Protein AF-A0ABD2X011-F1 (afdb_monomer)

pLDDT: mean 74.8, std 17.49, range [37.38, 97.56]

Radius of gyration: 29.15 Å; Cα contacts (8 Å, |Δi|>4): 123; chains: 1; bounding box: 71×41×83 Å

Nearest PDB structures (foldseek):
  5j0i-assembly1_A  TM=7.450E-01  e=8.604E+00  synthetic construct

Foldseek 3Di:
DPDFDLVQLQVLVVVCLVVCVDPVLVPDDQVVVLVVLLVSSVVSRVVRDPPPPPDPPPPDDPVVVVVVVVPPQDQPLDDVQLVVLVVVLVVLVVVCVVPPDPVSVVVSVVSVVVSVVSVVVSLVVVVVVVVVPDDPPDDPVVVVVSVVSSPRNPDDPPPPPDPVVVVVVVVVVVCVVPPPDDDDDDPPPPPVVPPDPDDDDPDDVVVDQDDLVNVVCVLPDPPQDDQQDPSRDGSVSVVSHDPSVSVSCRPPDNPPD

Sequence (257 aa):
MKRANWETFAEELETNKSFFDSLEYLNSPVIVKYDLFMGIIDSCIKKSLPAFSQRPKNKYPSEAKNIINNVKNRCIWWNEECDRAIRLRKSKLASLKYRCDLQKIIEYNKVCAITRRTLKSVKKNSFMNFCSSINRNTKISSVWSRIKMFNNGITRPQSTNSNTNLQIRAKETLDSLCAPKDTSLFPPSTSDIFLDQSIHTDNHFLSEPFFYEEITRSIYSPNPKTSPRVDRISYEILSYLPEFYIRVLLTRGLLTL

Organism: NCBI:txid54128

Secondary structure (DSSP, 8-state):
-PPP-HHHHHHHHHHTHHHHTSHHHHHS-HHHHHHHHHHHHHHHHHHHS------------HHHHHHHHHS-S--TT--HHHHHHHHHHHHHHHHHHHS--HHHHHHHHHHHHHHHHHHHHHHHHHHHHHHHT--TTS-HHHHHHHHHHHHH-S------S--HHHHHHHHHHHHHHHS---SS-PPP-GGGG-S------S--GGGSPPPHHHHHHHHTSS---PPP-TT---HHHHHTS-HHHHHHHHTTTSS--

Mean predicted aligned error: 18.85 Å

Solvent-accessible surface area (backbone atoms only — not comparable to full-atom values): 15801 Å² total; per-residue (Å²): 128,88,70,64,41,64,66,61,29,46,56,53,44,63,72,51,48,68,57,68,74,29,72,70,49,68,72,44,57,50,71,57,46,43,53,54,52,49,51,50,53,53,52,34,50,62,66,24,36,72,82,77,76,74,72,78,79,81,86,68,66,69,70,60,53,55,58,57,63,69,52,62,77,49,29,78,48,63,51,71,65,52,50,51,38,50,52,51,42,50,50,41,48,51,54,31,72,76,51,81,45,72,70,46,51,53,50,37,53,52,41,48,53,51,33,54,50,49,48,53,50,44,42,50,52,44,49,51,54,51,59,74,68,64,52,95,86,58,55,69,70,56,53,54,53,51,55,49,24,64,74,66,21,59,69,67,80,76,70,84,73,69,64,57,71,56,54,51,51,51,48,55,51,47,52,65,69,68,48,85,77,73,96,81,74,76,74,80,65,82,76,78,74,79,82,77,85,78,82,76,78,95,71,56,79,87,76,52,84,82,50,71,71,55,54,52,51,60,64,70,39,97,74,68,79,66,77,50,56,98,84,61,63,38,53,67,59,63,67,65,51,57,69,69,59,58,49,57,50,61,61,78,56,67,76,81,121

Structure (mmCIF, N/CA/C/O backbone):
data_AF-A0ABD2X011-F1
#
_entry.id   AF-A0ABD2X011-F1
#
loop_
_atom_site.group_PDB
_atom_site.id
_atom_site.type_symbol
_atom_site.label_atom_id
_atom_site.label_alt_id
_atom_site.label_comp_id
_atom_site.label_asym_id
_atom_site.label_entity_id
_atom_site.label_seq_id
_atom_site.pdbx_PDB_ins_code
_atom_site.Cartn_x
_atom_site.Cartn_y
_atom_site.Cartn_z
_atom_site.occupancy
_atom_site.B_iso_or_equiv
_atom_site.auth_seq_id
_atom_site.auth_comp_id
_atom_site.auth_asym_id
_atom_site.auth_atom_id
_atom_site.pdbx_PDB_model_num
ATOM 1 N N . MET A 1 1 ? 16.866 8.041 5.523 1.00 39.75 1 MET A N 1
ATOM 2 C CA . MET A 1 1 ? 17.839 7.411 4.608 1.00 39.75 1 MET A CA 1
ATOM 3 C C . MET A 1 1 ? 19.105 8.230 4.715 1.00 39.75 1 MET A C 1
ATOM 5 O O . MET A 1 1 ? 18.990 9.448 4.673 1.00 39.75 1 MET A O 1
ATOM 9 N N . LYS A 1 2 ? 20.267 7.616 4.962 1.00 52.03 2 LYS A N 1
ATOM 10 C CA . LYS A 1 2 ? 21.516 8.364 4.793 1.00 52.03 2 LYS A CA 1
ATOM 11 C C . LYS A 1 2 ? 21.661 8.606 3.288 1.00 52.03 2 LYS A C 1
ATOM 13 O O . LYS A 1 2 ? 21.472 7.661 2.526 1.00 52.03 2 LYS A O 1
ATOM 18 N N . ARG A 1 3 ? 21.834 9.863 2.885 1.00 63.41 3 ARG A N 1
ATOM 19 C CA . ARG A 1 3 ? 21.996 10.243 1.476 1.00 63.41 3 ARG A CA 1
ATOM 20 C C . ARG A 1 3 ? 23.347 9.722 0.975 1.00 63.41 3 ARG A C 1
ATOM 22 O O . ARG A 1 3 ? 24.262 9.584 1.788 1.00 63.41 3 ARG A O 1
ATOM 29 N N . ALA A 1 4 ? 23.430 9.381 -0.309 1.00 76.12 4 ALA A N 1
ATOM 30 C CA . ALA A 1 4 ? 24.705 9.063 -0.946 1.00 76.12 4 ALA A CA 1
ATOM 31 C C . ALA A 1 4 ? 25.629 10.287 -0.869 1.00 76.12 4 ALA A C 1
ATOM 33 O O . ALA A 1 4 ? 25.143 11.423 -0.884 1.00 76.12 4 ALA A O 1
ATOM 34 N N . ASN A 1 5 ? 26.935 10.060 -0.735 1.00 84.25 5 ASN A N 1
ATOM 35 C CA . ASN A 1 5 ? 27.908 11.139 -0.829 1.00 84.25 5 ASN A CA 1
ATOM 36 C C . ASN A 1 5 ? 28.199 11.418 -2.314 1.00 84.25 5 ASN A C 1
ATOM 38 O O . ASN A 1 5 ? 28.872 10.641 -2.987 1.00 84.25 5 ASN A O 1
ATOM 42 N N . TRP A 1 6 ? 27.639 12.511 -2.833 1.00 81.62 6 TRP A N 1
ATOM 43 C CA . TRP A 1 6 ? 27.726 12.851 -4.255 1.00 81.62 6 TRP A CA 1
ATOM 44 C C . TRP A 1 6 ? 29.114 13.345 -4.687 1.00 81.62 6 TRP A C 1
ATOM 46 O O . TRP A 1 6 ? 29.445 13.229 -5.861 1.00 81.62 6 TRP A O 1
ATOM 56 N N . GLU A 1 7 ? 29.944 13.823 -3.755 1.00 82.62 7 GLU A N 1
ATOM 57 C CA . GLU A 1 7 ? 31.326 14.238 -4.045 1.00 82.62 7 GLU A CA 1
ATOM 58 C C . GLU A 1 7 ? 32.195 13.015 -4.361 1.00 82.62 7 GLU A C 1
ATOM 60 O O . GLU A 1 7 ? 32.793 12.931 -5.429 1.00 82.62 7 GLU A O 1
ATOM 65 N N . THR A 1 8 ? 32.145 11.991 -3.503 1.00 82.81 8 THR A N 1
ATOM 66 C CA . THR A 1 8 ? 32.848 10.712 -3.744 1.00 82.81 8 THR A CA 1
ATOM 67 C C . THR A 1 8 ? 32.291 9.968 -4.953 1.00 82.81 8 THR A C 1
ATOM 69 O O . THR A 1 8 ? 33.022 9.259 -5.634 1.00 82.81 8 THR A O 1
ATOM 72 N N . PHE A 1 9 ? 30.998 10.125 -5.249 1.00 85.88 9 PHE A N 1
ATOM 73 C CA . PHE A 1 9 ? 30.409 9.596 -6.477 1.00 85.88 9 PHE A CA 1
ATOM 74 C C . PHE A 1 9 ? 31.015 10.241 -7.734 1.00 85.88 9 PHE A C 1
ATOM 76 O O . PHE A 1 9 ? 31.357 9.519 -8.668 1.00 85.88 9 PHE A O 1
ATOM 83 N N . ALA A 1 10 ? 31.177 11.568 -7.757 1.00 83.44 10 ALA A N 1
ATOM 84 C CA . ALA A 1 10 ? 31.758 12.280 -8.893 1.00 83.44 10 ALA A CA 1
ATOM 85 C C . ALA A 1 10 ? 33.252 11.954 -9.089 1.00 83.44 10 ALA A C 1
ATOM 87 O O . ALA A 1 10 ? 33.678 11.721 -10.218 1.00 83.44 10 ALA A O 1
ATOM 88 N N . GLU A 1 11 ? 34.027 11.860 -8.006 1.00 85.56 11 GLU A N 1
ATOM 89 C CA . GLU A 1 11 ? 35.447 11.465 -8.047 1.00 85.56 11 GLU A CA 1
ATOM 90 C C . GLU A 1 11 ? 35.643 10.043 -8.601 1.00 85.56 11 GLU A C 1
ATOM 92 O O . GLU A 1 11 ? 36.488 9.795 -9.468 1.00 85.56 11 GLU A O 1
ATOM 97 N N . GLU A 1 12 ? 34.820 9.099 -8.138 1.00 83.50 12 GLU A N 1
ATOM 98 C CA . GLU A 1 12 ? 34.871 7.711 -8.599 1.00 83.50 12 GLU A CA 1
ATOM 99 C C . GLU A 1 12 ? 34.447 7.595 -10.070 1.00 83.50 12 GLU A C 1
ATOM 101 O O . GLU A 1 12 ? 34.962 6.751 -10.805 1.00 83.50 12 GLU A O 1
ATOM 106 N N . LEU A 1 13 ? 33.524 8.449 -10.524 1.00 84.25 13 LEU A N 1
ATOM 107 C CA . LEU A 1 13 ? 33.182 8.532 -11.937 1.00 84.25 13 LEU A CA 1
ATOM 108 C C . LEU A 1 13 ? 34.361 9.046 -12.755 1.00 84.25 13 LEU A C 1
ATOM 110 O O . LEU A 1 13 ? 34.758 8.360 -13.686 1.00 84.25 13 LEU A O 1
ATOM 114 N N . GLU A 1 14 ? 34.973 10.182 -12.414 1.00 84.00 14 GLU A N 1
ATOM 115 C CA . GLU A 1 14 ? 36.130 10.716 -13.159 1.00 84.00 14 GLU A CA 1
ATOM 116 C C . GLU A 1 14 ? 37.277 9.698 -13.293 1.00 84.00 14 GLU A C 1
ATOM 118 O O . GLU A 1 14 ? 37.919 9.626 -14.339 1.00 84.00 14 GLU A O 1
ATOM 123 N N . THR A 1 15 ? 37.468 8.826 -12.300 1.00 84.75 15 THR A N 1
ATOM 124 C CA . THR A 1 15 ? 38.451 7.728 -12.370 1.00 84.75 15 THR A CA 1
ATOM 125 C C . THR A 1 15 ? 38.150 6.722 -13.493 1.00 84.75 15 THR A C 1
ATOM 127 O O . THR A 1 15 ? 39.065 6.167 -14.098 1.00 84.75 15 THR A O 1
ATOM 130 N N . ASN A 1 16 ? 36.872 6.506 -13.810 1.00 82.00 16 ASN A N 1
ATOM 131 C CA . ASN A 1 16 ? 36.410 5.590 -14.858 1.00 82.00 16 ASN A CA 1
ATOM 132 C C . ASN A 1 16 ? 36.248 6.262 -16.232 1.00 82.00 16 ASN A C 1
ATOM 134 O O . ASN A 1 16 ? 35.805 5.617 -17.180 1.00 82.00 16 ASN A O 1
ATOM 138 N N . LYS A 1 17 ? 36.614 7.539 -16.377 1.00 82.81 17 LYS A N 1
ATOM 139 C CA . LYS A 1 17 ? 36.430 8.306 -17.619 1.00 82.81 17 LYS A CA 1
ATOM 140 C C . LYS A 1 17 ? 37.132 7.683 -18.825 1.00 82.81 17 LYS A C 1
ATOM 142 O O . LYS A 1 17 ? 36.536 7.575 -19.892 1.00 82.81 17 LYS A O 1
ATOM 147 N N . SER A 1 18 ? 38.357 7.194 -18.632 1.00 80.69 18 SER A N 1
ATOM 148 C CA . SER A 1 18 ? 39.173 6.56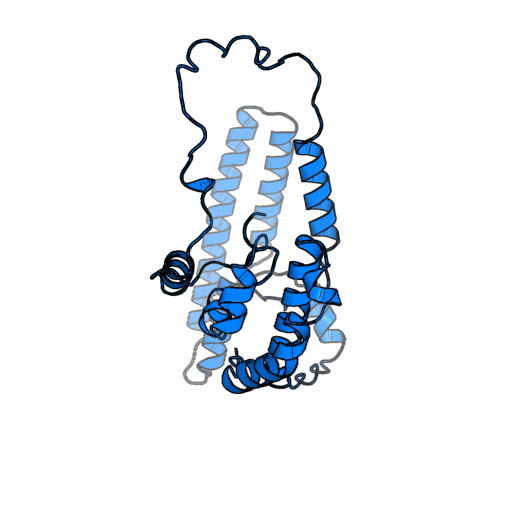5 -19.680 1.00 80.69 18 SER A CA 1
ATOM 149 C C . SER A 1 18 ? 38.550 5.296 -20.272 1.00 80.69 18 SER A C 1
ATOM 151 O O . SER A 1 18 ? 38.859 4.932 -21.405 1.00 80.69 18 SER A O 1
ATOM 153 N N . PHE A 1 19 ? 37.646 4.631 -19.544 1.00 81.62 19 PHE A N 1
ATOM 154 C CA . PHE A 1 19 ? 36.920 3.464 -20.041 1.00 81.62 19 PHE A CA 1
ATOM 155 C C . PHE A 1 19 ? 35.953 3.829 -21.176 1.00 81.62 19 PHE A C 1
ATOM 157 O O . PHE A 1 19 ? 35.806 3.063 -22.129 1.00 81.62 19 PHE A O 1
ATOM 164 N N . PHE A 1 20 ? 35.332 5.009 -21.113 1.00 77.56 20 PHE A N 1
ATOM 165 C CA . PHE A 1 20 ? 34.380 5.473 -22.128 1.00 77.56 20 PHE A CA 1
ATOM 166 C C . PHE A 1 20 ? 35.062 5.900 -23.436 1.00 77.56 20 PHE A C 1
ATOM 168 O O . PHE A 1 20 ? 34.432 5.854 -24.490 1.00 77.56 20 PHE A O 1
ATOM 175 N N . ASP A 1 21 ? 36.358 6.214 -23.382 1.00 77.19 21 ASP A N 1
ATOM 176 C CA . ASP A 1 21 ? 37.195 6.491 -24.556 1.00 77.19 21 ASP A CA 1
ATOM 177 C C . ASP A 1 21 ? 37.842 5.218 -25.141 1.00 77.19 21 ASP A C 1
ATOM 179 O O . ASP A 1 21 ? 38.566 5.273 -26.138 1.00 77.19 21 ASP A O 1
ATOM 183 N N . SER A 1 22 ? 37.603 4.049 -24.536 1.00 80.81 22 SER A N 1
ATOM 184 C CA . SER A 1 22 ? 38.194 2.792 -24.995 1.00 80.81 22 SER A CA 1
ATOM 185 C C . SER A 1 22 ? 37.596 2.321 -26.326 1.00 80.81 22 SER A C 1
ATOM 187 O O . SER A 1 22 ? 36.394 2.428 -26.586 1.00 80.81 22 SER A O 1
ATOM 189 N N . LEU A 1 23 ? 38.440 1.720 -27.170 1.00 69.38 23 LEU A N 1
ATOM 190 C CA . LEU A 1 23 ? 38.029 1.153 -28.460 1.00 69.38 23 LEU A CA 1
ATOM 191 C C . LEU A 1 23 ? 37.007 0.008 -28.295 1.00 69.38 23 LEU A C 1
ATOM 193 O O . LEU A 1 23 ? 36.170 -0.217 -29.169 1.00 69.38 23 LEU A O 1
ATOM 197 N N . GLU A 1 24 ? 37.052 -0.686 -27.155 1.00 76.69 24 GLU A N 1
ATOM 198 C CA . GLU A 1 24 ? 36.104 -1.731 -26.759 1.00 76.69 24 GLU A CA 1
ATOM 199 C C . GLU A 1 24 ? 34.704 -1.155 -26.495 1.00 76.69 24 GLU A C 1
ATOM 201 O O . GLU A 1 24 ? 33.705 -1.679 -26.998 1.00 76.69 24 GLU A O 1
ATOM 206 N N . TYR A 1 25 ? 34.623 -0.021 -25.792 1.00 77.19 25 TYR A N 1
ATOM 207 C CA . TYR A 1 25 ? 33.363 0.684 -25.571 1.00 77.19 25 TYR A CA 1
ATOM 208 C C . TYR A 1 25 ? 32.817 1.278 -26.874 1.00 77.19 25 TYR A C 1
ATOM 210 O O . TYR A 1 25 ? 31.647 1.084 -27.197 1.00 77.19 25 TYR A O 1
ATOM 218 N N . LEU A 1 26 ? 33.661 1.939 -27.672 1.00 75.62 26 LEU A N 1
ATOM 219 C CA . LEU A 1 26 ? 33.249 2.618 -28.907 1.00 75.62 26 LEU A CA 1
ATOM 220 C C . LEU A 1 26 ? 32.685 1.661 -29.968 1.00 75.62 26 LEU A C 1
ATOM 222 O O . LEU A 1 26 ? 31.693 2.001 -30.621 1.00 75.62 26 LEU A O 1
ATOM 226 N N . ASN A 1 27 ? 33.248 0.458 -30.093 1.00 78.12 27 ASN A N 1
ATOM 227 C CA . ASN A 1 27 ? 32.807 -0.543 -31.070 1.00 78.12 27 ASN A CA 1
ATOM 228 C C . ASN A 1 27 ? 31.652 -1.432 -30.581 1.00 78.12 27 ASN A C 1
ATOM 230 O O . ASN A 1 27 ? 31.106 -2.214 -31.360 1.00 78.12 27 ASN A O 1
ATOM 234 N N . SER A 1 28 ? 31.249 -1.312 -29.314 1.00 79.69 28 SER A N 1
ATOM 235 C CA . SER A 1 28 ? 30.151 -2.103 -28.754 1.00 79.69 28 SER A CA 1
ATOM 236 C C . SER A 1 28 ? 28.775 -1.667 -29.290 1.00 79.69 28 SER A C 1
ATOM 238 O O . SER A 1 28 ? 28.561 -0.486 -29.600 1.00 79.69 28 SER A O 1
ATOM 240 N N . PRO A 1 29 ? 27.801 -2.593 -29.384 1.00 83.31 29 PRO A N 1
ATOM 241 C CA . PRO A 1 29 ? 26.435 -2.254 -29.762 1.00 83.31 29 PRO A CA 1
ATOM 242 C C . PRO A 1 29 ? 25.775 -1.373 -28.691 1.00 83.31 29 PRO A C 1
ATOM 244 O O . PRO A 1 29 ? 26.110 -1.435 -27.509 1.00 83.31 29 PRO A O 1
ATOM 247 N N . VAL A 1 30 ? 24.805 -0.560 -29.110 1.00 77.62 30 VAL A N 1
ATOM 248 C CA . VAL A 1 30 ? 24.152 0.479 -28.290 1.00 77.62 30 VAL A CA 1
ATOM 249 C C . VAL A 1 30 ? 23.596 -0.048 -26.962 1.00 77.62 30 VAL A C 1
ATOM 251 O O . VAL A 1 30 ? 23.817 0.563 -25.921 1.00 77.62 30 VAL A O 1
ATOM 254 N N . ILE A 1 31 ? 22.924 -1.202 -26.977 1.00 79.06 31 ILE A N 1
ATOM 255 C CA . ILE A 1 31 ? 22.365 -1.812 -25.761 1.00 79.06 31 ILE A CA 1
ATOM 256 C C . ILE A 1 31 ? 23.461 -2.186 -24.751 1.00 79.06 31 ILE A C 1
ATOM 258 O O . ILE A 1 31 ? 23.345 -1.896 -23.566 1.00 79.06 31 ILE A O 1
ATOM 262 N N . VAL A 1 32 ? 24.583 -2.730 -25.231 1.00 81.56 32 VAL A N 1
ATOM 263 C CA . VAL A 1 32 ? 25.718 -3.119 -24.383 1.00 81.56 32 VAL A CA 1
ATOM 264 C C . VAL A 1 32 ? 26.429 -1.881 -23.833 1.00 81.56 32 VAL A C 1
ATOM 266 O O . VAL A 1 32 ? 26.841 -1.877 -22.676 1.00 81.56 32 VAL A O 1
ATOM 269 N N . LYS A 1 33 ? 26.512 -0.794 -24.612 1.00 83.31 33 LYS A N 1
ATOM 270 C CA . LYS A 1 33 ? 27.022 0.501 -24.129 1.00 83.31 33 LYS A CA 1
ATOM 271 C C . LYS A 1 33 ? 26.197 1.038 -22.960 1.00 83.31 33 LYS A C 1
ATOM 273 O O . LYS A 1 33 ? 26.784 1.576 -22.019 1.00 83.31 33 LYS A O 1
ATOM 278 N N . TYR A 1 34 ? 24.870 0.875 -23.007 1.00 83.44 34 TYR A N 1
ATOM 279 C CA . TYR A 1 34 ? 23.980 1.273 -21.914 1.00 83.44 34 TYR A CA 1
ATOM 280 C C . TYR A 1 34 ? 24.224 0.437 -20.666 1.00 83.44 34 TYR A C 1
ATOM 282 O O . TYR A 1 34 ? 24.411 0.984 -19.584 1.00 83.44 34 TYR A O 1
ATOM 290 N N . ASP A 1 35 ? 24.262 -0.886 -20.821 1.00 83.75 35 ASP A N 1
ATOM 291 C CA . ASP A 1 35 ? 24.410 -1.813 -19.703 1.00 83.75 35 ASP A CA 1
ATOM 292 C C . ASP A 1 35 ? 25.757 -1.630 -18.994 1.00 83.75 35 ASP A C 1
ATOM 294 O O . ASP A 1 35 ? 25.821 -1.628 -17.763 1.00 83.75 35 ASP A O 1
ATOM 298 N N . LEU A 1 36 ? 26.832 -1.408 -19.758 1.00 83.81 36 LEU A N 1
ATOM 299 C CA . LEU A 1 36 ? 28.158 -1.102 -19.218 1.00 83.81 36 LEU A CA 1
ATOM 300 C C . LEU A 1 36 ? 28.173 0.238 -18.478 1.00 83.81 36 LEU A C 1
ATOM 302 O O . LEU A 1 36 ? 28.671 0.311 -17.352 1.00 83.81 36 LEU A O 1
ATOM 306 N N . PHE A 1 37 ? 27.581 1.279 -19.073 1.00 85.19 37 PHE A N 1
ATOM 307 C CA . PHE A 1 37 ? 27.414 2.577 -18.420 1.00 85.19 37 PHE A CA 1
ATOM 308 C C . PHE A 1 37 ? 26.659 2.419 -17.093 1.00 85.19 37 PHE A C 1
ATOM 310 O O . PHE A 1 37 ? 27.134 2.851 -16.043 1.00 85.19 37 PHE A O 1
ATOM 317 N N . MET A 1 38 ? 25.535 1.706 -17.109 1.00 84.38 38 MET A N 1
ATOM 318 C CA . MET A 1 38 ? 24.705 1.460 -15.934 1.00 84.38 38 MET A CA 1
ATOM 319 C C . MET A 1 38 ? 25.398 0.621 -14.863 1.00 84.38 38 MET A C 1
ATOM 321 O O . MET A 1 38 ? 25.234 0.896 -13.672 1.00 84.38 38 MET A O 1
ATOM 325 N N . GLY A 1 39 ? 26.213 -0.357 -15.258 1.00 84.31 39 GLY A N 1
ATOM 326 C CA . GLY A 1 39 ? 27.040 -1.136 -14.341 1.00 84.31 39 GLY A CA 1
ATOM 327 C C . GLY A 1 39 ? 28.062 -0.275 -13.593 1.00 84.31 39 GLY A C 1
ATOM 328 O O . GLY A 1 39 ? 28.247 -0.449 -12.385 1.00 84.31 39 GLY A O 1
ATOM 329 N N . ILE A 1 40 ? 28.677 0.692 -14.281 1.00 85.81 40 ILE A N 1
ATOM 330 C CA . ILE A 1 40 ? 29.616 1.646 -13.674 1.00 85.81 40 ILE A CA 1
ATOM 331 C C . ILE A 1 40 ? 28.877 2.576 -12.708 1.00 85.81 40 ILE A C 1
ATOM 333 O O . ILE A 1 40 ? 29.287 2.688 -11.552 1.00 85.81 40 ILE A O 1
ATOM 337 N N . ILE A 1 41 ? 27.745 3.161 -13.124 1.00 86.19 41 ILE A N 1
ATOM 338 C CA . ILE A 1 41 ? 26.920 4.016 -12.256 1.00 86.19 41 ILE A CA 1
ATOM 339 C C . ILE A 1 41 ? 26.498 3.267 -10.980 1.00 86.19 41 ILE A C 1
ATOM 341 O O . ILE A 1 41 ? 26.664 3.788 -9.876 1.00 86.19 41 ILE A O 1
ATOM 345 N N . ASP A 1 42 ? 26.002 2.031 -11.095 1.00 85.81 42 ASP A N 1
ATOM 346 C CA . ASP A 1 42 ? 25.572 1.223 -9.944 1.00 85.81 42 ASP A CA 1
ATOM 347 C C . ASP A 1 42 ? 26.743 0.874 -9.005 1.00 85.81 42 ASP A C 1
ATOM 349 O O . ASP A 1 42 ? 26.600 0.916 -7.779 1.00 85.81 42 ASP A O 1
ATOM 353 N N . SER A 1 43 ? 27.927 0.589 -9.556 1.00 85.19 43 SER A N 1
ATOM 354 C CA . SER A 1 43 ? 29.152 0.362 -8.777 1.00 85.19 43 SER A CA 1
ATOM 355 C C . SER A 1 43 ? 29.575 1.611 -7.993 1.00 85.19 43 SER A C 1
ATOM 357 O O . SER A 1 43 ? 29.809 1.535 -6.782 1.00 85.19 43 SER A O 1
ATOM 359 N N . CYS A 1 44 ? 29.593 2.778 -8.645 1.00 85.25 44 CYS A N 1
ATOM 360 C CA . CYS A 1 44 ? 29.922 4.060 -8.018 1.00 85.25 44 CYS A CA 1
ATOM 361 C C . CYS A 1 44 ? 28.908 4.434 -6.925 1.00 85.25 44 CYS A C 1
ATOM 363 O O . CYS A 1 44 ? 29.300 4.855 -5.836 1.00 85.25 44 CYS A O 1
A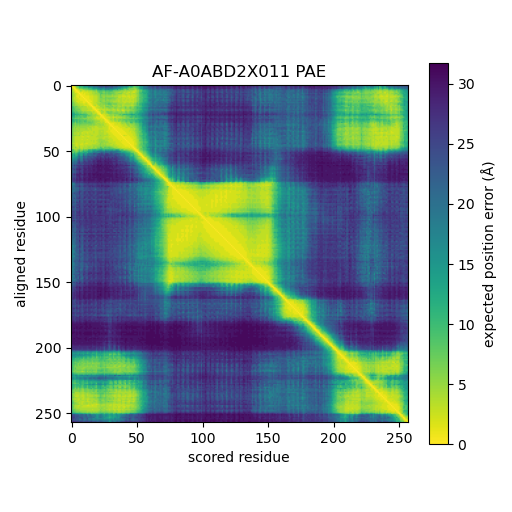TOM 365 N N . ILE A 1 45 ? 27.608 4.209 -7.155 1.00 84.31 45 ILE A N 1
ATOM 366 C CA . ILE A 1 45 ? 26.558 4.448 -6.149 1.00 84.31 45 ILE A CA 1
ATOM 367 C C . ILE A 1 45 ? 26.735 3.534 -4.933 1.00 84.31 45 ILE A C 1
ATOM 369 O O . ILE A 1 45 ? 26.605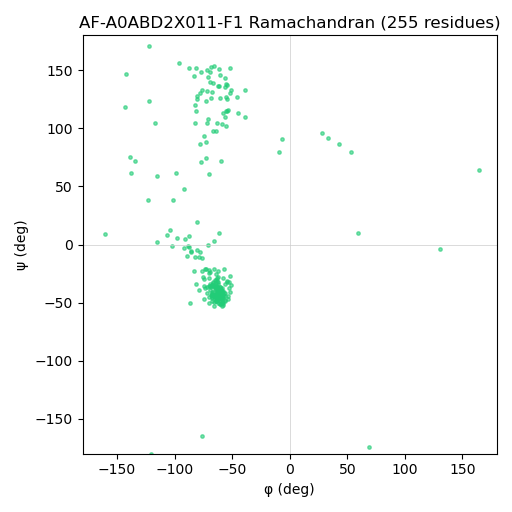 3.973 -3.790 1.00 84.31 45 ILE A O 1
ATOM 373 N N . LYS A 1 46 ? 27.042 2.250 -5.144 1.00 83.56 46 LYS A N 1
ATOM 374 C CA . LYS A 1 46 ? 27.284 1.307 -4.040 1.00 83.56 46 LYS A CA 1
ATOM 375 C C . LYS A 1 46 ? 28.459 1.733 -3.163 1.00 83.56 46 LYS A C 1
ATOM 377 O O . LYS A 1 46 ? 28.383 1.547 -1.950 1.00 83.56 46 LYS A O 1
ATOM 382 N N . LYS A 1 47 ? 29.506 2.310 -3.759 1.00 83.00 47 LYS A N 1
ATOM 383 C CA . LYS A 1 47 ? 30.677 2.843 -3.046 1.00 83.00 47 LYS A CA 1
ATOM 384 C C . LYS A 1 47 ? 30.380 4.158 -2.317 1.00 83.00 47 LYS A C 1
ATOM 386 O O . LYS A 1 47 ? 30.863 4.346 -1.205 1.00 83.00 47 LYS A O 1
ATOM 391 N N . SER A 1 48 ? 29.558 5.035 -2.898 1.00 82.75 48 SER A N 1
ATOM 392 C CA . SER A 1 48 ? 29.196 6.332 -2.303 1.00 82.75 48 SER A CA 1
ATOM 393 C C . SER A 1 48 ? 28.124 6.245 -1.208 1.00 82.75 48 SER A C 1
ATOM 395 O O . SER A 1 48 ? 27.871 7.212 -0.478 1.00 82.75 48 SER A O 1
ATOM 397 N N . LEU A 1 49 ? 27.482 5.083 -1.056 1.00 81.06 49 LEU A N 1
ATOM 398 C CA . LEU A 1 49 ? 26.569 4.806 0.044 1.00 81.06 49 LEU A CA 1
ATOM 399 C C . LEU A 1 49 ? 27.352 4.532 1.340 1.00 81.06 49 LEU A C 1
ATOM 401 O O . LEU A 1 49 ? 28.269 3.712 1.361 1.00 81.06 49 LEU A O 1
ATOM 405 N N . PRO A 1 50 ? 26.963 5.145 2.472 1.00 72.81 50 PRO A N 1
ATOM 406 C CA . PRO A 1 50 ? 27.618 4.868 3.742 1.00 72.81 50 PRO A CA 1
ATOM 407 C C . PRO A 1 50 ? 27.428 3.397 4.103 1.00 72.81 50 PRO A C 1
ATOM 409 O O . PRO A 1 50 ? 26.306 2.889 4.015 1.00 72.81 50 PRO A O 1
ATOM 412 N N . ALA A 1 51 ? 28.500 2.745 4.572 1.00 62.97 51 ALA A N 1
ATOM 413 C CA . ALA A 1 51 ? 28.470 1.357 5.017 1.00 62.97 51 ALA A CA 1
ATOM 414 C C . ALA A 1 51 ? 27.231 1.123 5.891 1.00 62.97 51 ALA A C 1
ATOM 416 O O . ALA A 1 51 ? 27.070 1.710 6.971 1.00 62.97 51 ALA A O 1
ATOM 417 N N . PHE A 1 52 ? 26.305 0.302 5.392 1.00 54.47 52 PHE A N 1
ATOM 418 C CA . PHE A 1 52 ? 25.150 -0.109 6.167 1.00 54.47 52 PHE A CA 1
ATOM 419 C C . PHE A 1 52 ? 25.685 -0.925 7.341 1.00 54.47 52 PHE A C 1
ATOM 421 O O . PHE A 1 52 ? 25.963 -2.112 7.202 1.00 54.47 52 PHE A O 1
ATOM 428 N N . SER A 1 53 ? 25.836 -0.287 8.506 1.00 43.97 53 SER A N 1
ATOM 429 C CA . SER A 1 53 ? 25.988 -1.000 9.770 1.00 43.97 53 SER A CA 1
ATOM 430 C C . SER A 1 53 ? 24.773 -1.910 9.879 1.00 43.97 53 SER A C 1
ATOM 432 O O . SER A 1 53 ? 23.645 -1.452 10.105 1.00 43.97 53 SER A O 1
ATOM 434 N N . GLN A 1 54 ? 24.986 -3.194 9.595 1.00 49.88 54 GLN A N 1
ATOM 435 C CA . GLN A 1 54 ? 23.980 -4.216 9.777 1.00 49.88 54 GLN A CA 1
ATOM 436 C C . GLN A 1 54 ? 23.630 -4.172 11.256 1.00 49.88 54 GLN A C 1
ATOM 438 O O . GLN A 1 54 ? 24.411 -4.603 12.103 1.00 49.88 54 GLN A O 1
ATOM 443 N N . ARG A 1 55 ? 22.476 -3.581 11.584 1.00 46.28 55 ARG A N 1
ATOM 444 C CA . ARG A 1 55 ? 21.966 -3.619 12.951 1.00 46.28 55 ARG A CA 1
ATOM 445 C C . ARG A 1 55 ? 21.974 -5.087 13.383 1.00 46.28 55 ARG A C 1
ATOM 447 O O . ARG A 1 55 ? 21.465 -5.915 12.617 1.00 46.28 55 ARG A O 1
ATOM 454 N N . PRO A 1 56 ? 22.535 -5.428 14.555 1.00 42.19 56 PRO A N 1
ATOM 455 C CA . PRO A 1 56 ? 22.542 -6.803 15.016 1.00 42.19 56 PRO A CA 1
ATOM 456 C C . PRO A 1 56 ? 21.100 -7.306 15.006 1.00 42.19 56 PRO A C 1
ATOM 458 O O . PRO A 1 56 ? 20.193 -6.668 15.545 1.00 42.19 56 PRO A O 1
ATOM 461 N N . LYS A 1 57 ? 20.868 -8.420 14.308 1.00 43.34 57 LYS A N 1
ATOM 462 C CA . LYS A 1 57 ? 19.571 -9.095 14.299 1.00 43.34 57 LYS A CA 1
ATOM 463 C C . LYS A 1 57 ? 19.239 -9.406 15.758 1.00 43.34 57 LYS A C 1
ATOM 465 O O . LYS A 1 57 ? 19.912 -10.242 16.355 1.00 43.34 57 LYS A O 1
ATOM 470 N N . ASN A 1 58 ? 18.248 -8.726 16.342 1.00 42.56 58 ASN A N 1
ATOM 471 C CA . ASN A 1 58 ? 17.855 -8.990 17.723 1.00 42.56 58 ASN A CA 1
ATOM 472 C C . ASN A 1 58 ? 17.538 -10.487 17.887 1.00 42.56 58 ASN A C 1
ATOM 474 O O . ASN A 1 58 ? 16.594 -11.011 17.287 1.00 42.56 58 ASN A O 1
ATOM 478 N N . LYS A 1 59 ? 18.356 -11.165 18.700 1.00 43.31 59 LYS A N 1
ATOM 479 C CA . LYS A 1 59 ? 18.157 -12.535 19.180 1.00 43.31 59 LYS A CA 1
ATOM 480 C C . LYS A 1 59 ? 17.030 -12.525 20.218 1.00 43.31 59 LYS A C 1
ATOM 482 O O . LYS A 1 59 ? 17.288 -12.581 21.412 1.00 43.31 59 LYS A O 1
ATOM 487 N N . TYR A 1 60 ? 15.779 -12.393 19.788 1.00 45.66 60 TYR A N 1
ATOM 488 C CA . TYR A 1 60 ? 14.651 -12.683 20.677 1.00 45.66 60 TYR A CA 1
ATOM 489 C C . TYR A 1 60 ? 14.352 -14.194 20.679 1.00 45.66 60 TYR A C 1
ATOM 491 O O . TYR A 1 60 ? 14.494 -14.817 19.617 1.00 45.66 60 TYR A O 1
ATOM 499 N N . PRO A 1 61 ? 13.922 -14.771 21.821 1.00 44.31 61 PRO A N 1
ATOM 500 C CA . PRO A 1 61 ? 13.615 -16.194 21.953 1.00 44.31 61 PRO A CA 1
ATOM 501 C C . PRO A 1 61 ? 12.564 -16.664 20.941 1.00 44.31 61 PRO A C 1
ATOM 503 O O . PRO A 1 61 ? 11.617 -15.945 20.606 1.00 44.31 61 PRO A O 1
ATOM 506 N N . SER A 1 62 ? 12.747 -17.885 20.450 1.00 52.16 62 SER A N 1
ATOM 507 C CA . SER A 1 62 ? 11.910 -18.567 19.459 1.00 52.16 62 SER A CA 1
ATOM 508 C C . SER A 1 62 ? 10.426 -18.651 19.841 1.00 52.16 62 SER A C 1
ATOM 510 O O . SER A 1 62 ? 9.589 -18.536 18.943 1.00 52.16 62 SER A O 1
ATOM 512 N N . GLU A 1 63 ? 10.071 -18.740 21.130 1.00 46.44 63 GLU A N 1
ATOM 513 C CA . GLU A 1 63 ? 8.670 -18.737 21.582 1.00 46.44 63 GLU A CA 1
ATOM 514 C C . GLU A 1 63 ? 7.898 -17.476 21.159 1.00 46.44 63 GLU A C 1
ATOM 516 O O . GLU A 1 63 ? 6.760 -17.568 20.692 1.00 46.44 63 GLU A O 1
ATOM 521 N N . ALA A 1 64 ? 8.514 -16.289 21.240 1.00 49.19 64 ALA A N 1
ATOM 522 C CA . ALA A 1 64 ? 7.842 -15.036 20.888 1.00 49.19 64 ALA A CA 1
ATOM 523 C C . ALA A 1 64 ? 7.526 -14.960 19.385 1.00 49.19 64 ALA A C 1
ATOM 525 O O . ALA A 1 64 ? 6.489 -14.425 18.987 1.00 49.19 64 ALA A O 1
ATOM 526 N N . LYS A 1 65 ? 8.378 -15.547 18.531 1.00 47.97 65 LYS A N 1
ATOM 527 C CA . LYS A 1 65 ? 8.137 -15.610 17.081 1.00 47.97 65 LYS A CA 1
ATOM 528 C C . LYS A 1 65 ? 6.908 -16.449 16.748 1.00 47.97 65 LYS A C 1
ATOM 530 O O . LYS A 1 65 ? 6.181 -16.072 15.836 1.00 47.97 65 LYS A O 1
ATOM 535 N N . ASN A 1 66 ? 6.642 -17.533 17.475 1.00 45.16 66 ASN A N 1
ATOM 536 C CA . ASN A 1 66 ? 5.481 -18.385 17.204 1.00 45.16 66 ASN A CA 1
ATOM 537 C C . ASN A 1 66 ? 4.156 -17.716 17.595 1.00 45.16 66 ASN A C 1
ATOM 539 O O . ASN A 1 66 ? 3.194 -17.801 16.832 1.00 45.16 66 ASN A O 1
ATOM 543 N N . ILE A 1 67 ? 4.122 -16.946 18.688 1.00 49.16 67 ILE A N 1
ATOM 544 C CA . ILE A 1 67 ? 2.946 -16.133 19.050 1.00 49.16 67 ILE A CA 1
ATOM 545 C C . ILE A 1 67 ? 2.716 -15.028 18.004 1.00 49.16 67 ILE A C 1
ATOM 547 O O . ILE A 1 67 ? 1.601 -14.848 17.519 1.00 49.16 67 ILE A O 1
ATOM 551 N N . ILE A 1 68 ? 3.779 -14.337 17.576 1.00 51.06 68 ILE A N 1
ATOM 552 C CA . ILE A 1 68 ? 3.704 -13.263 16.569 1.00 51.06 68 ILE A CA 1
ATOM 553 C C . ILE A 1 68 ? 3.318 -13.805 15.181 1.00 51.06 68 ILE A C 1
ATOM 555 O O . ILE A 1 68 ? 2.598 -13.141 14.440 1.00 51.06 68 ILE A O 1
ATOM 559 N N . ASN A 1 69 ? 3.760 -15.013 14.820 1.00 45.78 69 ASN A N 1
ATOM 560 C CA . ASN A 1 69 ? 3.435 -15.636 13.536 1.00 45.78 69 ASN A CA 1
ATOM 561 C C . ASN A 1 69 ? 1.990 -16.161 13.481 1.00 45.78 69 ASN A C 1
ATOM 563 O O . ASN A 1 69 ? 1.397 -16.169 12.402 1.00 45.78 69 ASN A O 1
ATOM 567 N N . ASN A 1 70 ? 1.413 -16.567 14.620 1.00 46.50 70 ASN A N 1
ATOM 568 C CA . ASN A 1 70 ? 0.035 -17.063 14.690 1.00 46.50 70 ASN A CA 1
ATOM 569 C C . ASN A 1 70 ? -1.004 -15.922 14.778 1.00 46.50 70 ASN A C 1
ATOM 571 O O . ASN A 1 70 ? -2.145 -16.055 14.324 1.00 46.50 70 ASN A O 1
ATOM 575 N N . VAL A 1 71 ? -0.593 -14.733 15.239 1.00 51.44 71 VAL A N 1
ATOM 576 C CA . VAL A 1 71 ? -1.354 -13.487 15.058 1.00 51.44 71 VAL A CA 1
ATOM 577 C C . VAL A 1 71 ? -1.161 -13.000 13.623 1.00 51.44 71 VAL A C 1
ATOM 579 O O . VAL A 1 71 ? -0.481 -12.018 13.341 1.00 51.44 71 VAL A O 1
ATOM 582 N N . LYS A 1 72 ? -1.774 -13.723 12.682 1.00 52.09 72 LYS A N 1
ATOM 583 C CA . LYS A 1 72 ? -1.975 -13.306 11.291 1.00 52.09 72 LYS A CA 1
ATOM 584 C C . LYS A 1 72 ? -2.317 -11.815 11.281 1.00 52.09 72 LYS A C 1
ATOM 586 O O . LYS A 1 72 ? -3.386 -11.486 11.782 1.00 52.09 72 LYS A O 1
ATOM 591 N N . ASN A 1 73 ? -1.394 -10.974 10.792 1.00 53.50 73 ASN A N 1
ATOM 592 C CA . ASN A 1 73 ? -1.451 -9.509 10.640 1.00 53.50 73 ASN A CA 1
ATOM 593 C C . ASN A 1 73 ? -2.835 -8.904 10.899 1.00 53.50 73 ASN A C 1
ATOM 595 O O . ASN A 1 73 ? -3.588 -8.599 9.972 1.00 53.50 73 ASN A O 1
ATOM 599 N N . ARG A 1 74 ? -3.181 -8.739 12.168 1.00 61.12 74 ARG A N 1
ATOM 600 C CA . ARG A 1 74 ? -4.465 -8.190 12.573 1.00 61.12 74 ARG A CA 1
ATOM 601 C C . ARG A 1 74 ? -4.160 -6.978 13.424 1.00 61.12 74 ARG A C 1
ATOM 603 O O . ARG A 1 74 ? -3.358 -7.045 14.352 1.00 61.12 74 ARG A O 1
ATOM 610 N N . CYS A 1 75 ? -4.694 -5.831 13.013 1.00 73.44 75 CYS A N 1
ATOM 611 C CA . CYS A 1 75 ? -4.565 -4.599 13.779 1.00 73.44 75 CYS A CA 1
ATOM 612 C C . CYS A 1 75 ? -5.005 -4.840 15.225 1.00 73.44 75 CYS A C 1
ATOM 614 O O . CYS A 1 75 ? -5.860 -5.686 15.457 1.00 73.44 75 CYS A O 1
ATOM 616 N N . ILE A 1 76 ? -4.459 -4.088 16.187 1.00 84.75 76 ILE A N 1
ATOM 617 C CA . ILE A 1 76 ? -4.721 -4.308 17.628 1.00 84.75 76 ILE A CA 1
ATOM 618 C C . ILE A 1 76 ? -6.223 -4.348 17.951 1.00 84.75 76 ILE A C 1
ATOM 620 O O . ILE A 1 76 ? -6.647 -5.061 18.850 1.00 84.75 76 ILE A O 1
ATOM 624 N N . TRP A 1 77 ? -7.030 -3.589 17.211 1.00 88.81 77 TRP A N 1
ATOM 625 C CA . TRP A 1 77 ? -8.475 -3.521 17.402 1.00 88.81 77 TRP A CA 1
ATOM 626 C C . TRP A 1 77 ? -9.249 -4.715 16.833 1.00 88.81 77 TRP A C 1
ATOM 628 O O . TRP A 1 77 ? -10.459 -4.787 17.003 1.00 88.81 77 TRP A O 1
ATOM 638 N N . TRP A 1 78 ? -8.606 -5.631 16.116 1.00 89.06 78 TRP A N 1
ATOM 639 C CA . TRP A 1 78 ? -9.280 -6.741 15.458 1.00 89.06 78 TRP A CA 1
ATOM 640 C C . TRP A 1 78 ? -9.585 -7.874 16.440 1.00 89.06 78 TRP A C 1
ATOM 642 O O . TRP A 1 78 ? -8.685 -8.402 17.086 1.00 89.06 78 TRP A O 1
ATOM 652 N N . ASN A 1 79 ? -10.843 -8.308 16.487 1.00 90.00 79 ASN A N 1
ATOM 653 C CA . ASN A 1 79 ? -11.317 -9.391 17.347 1.00 90.00 79 ASN A CA 1
ATOM 654 C C . ASN A 1 79 ? -11.933 -10.546 16.527 1.00 90.00 79 ASN A C 1
ATOM 656 O O . ASN A 1 79 ? -12.007 -10.508 15.295 1.00 90.00 79 ASN A O 1
ATOM 660 N N . GLU A 1 80 ? -12.401 -11.590 17.211 1.00 90.31 80 GLU A N 1
ATOM 661 C CA . GLU A 1 80 ? -13.070 -12.736 16.579 1.00 90.31 80 GLU A CA 1
ATOM 662 C C . GLU A 1 80 ? -14.391 -12.363 15.886 1.00 90.31 80 GLU A C 1
ATOM 664 O O . GLU A 1 80 ? -14.822 -13.022 14.938 1.00 90.31 80 GLU A O 1
ATOM 669 N N . GLU A 1 81 ? -15.040 -11.284 16.323 1.00 92.44 81 GLU A N 1
ATOM 670 C CA . GLU A 1 81 ? -16.251 -10.753 15.696 1.00 92.44 81 GLU A CA 1
ATOM 671 C C . GLU A 1 81 ? -15.960 -10.195 14.294 1.00 92.44 81 GLU A C 1
ATOM 673 O O . GLU A 1 81 ? -16.667 -10.527 13.339 1.00 92.44 81 GLU A O 1
ATOM 678 N N . CYS A 1 82 ? -14.870 -9.432 14.138 1.00 92.19 82 CYS A N 1
ATOM 679 C CA . CYS A 1 82 ? -14.377 -8.965 12.841 1.00 92.19 82 CYS A CA 1
ATOM 680 C C . CYS A 1 82 ? -14.111 -10.143 11.893 1.00 92.19 82 CYS A C 1
ATOM 682 O O . CYS A 1 82 ? -14.473 -10.106 10.714 1.00 92.19 82 CYS A O 1
ATOM 684 N N . ASP A 1 83 ? -13.517 -11.212 12.422 1.00 91.56 83 ASP A N 1
ATOM 685 C CA . ASP A 1 83 ? -13.267 -12.454 11.696 1.00 91.56 83 ASP A CA 1
ATOM 686 C C . ASP A 1 83 ? -14.557 -13.105 11.198 1.00 91.56 83 ASP A C 1
ATOM 688 O O . ASP A 1 83 ? -14.669 -13.416 10.009 1.00 91.56 83 ASP A O 1
ATOM 692 N N . ARG A 1 84 ? -15.539 -13.293 12.088 1.00 93.88 84 ARG A N 1
ATOM 693 C CA . ARG A 1 84 ? -16.841 -13.876 11.741 1.00 93.88 84 ARG A CA 1
ATOM 694 C C . ARG A 1 84 ? -17.552 -13.047 10.675 1.00 93.88 84 ARG A C 1
ATOM 696 O O . ARG A 1 84 ? -17.996 -13.611 9.676 1.00 93.88 84 ARG A O 1
ATOM 703 N N . ALA A 1 85 ? -17.580 -11.723 10.825 1.00 94.38 85 ALA A N 1
ATOM 704 C CA . ALA A 1 85 ? -18.201 -10.820 9.858 1.00 94.38 85 ALA A CA 1
ATOM 705 C C . ALA A 1 85 ? -17.544 -10.917 8.466 1.00 94.38 85 ALA A C 1
ATOM 707 O O . ALA A 1 85 ? -18.227 -11.047 7.447 1.00 94.38 85 ALA A O 1
ATOM 708 N N . ILE A 1 86 ? -16.208 -10.941 8.404 1.00 94.44 86 ILE A N 1
ATOM 709 C CA . ILE A 1 86 ? -15.473 -11.077 7.138 1.00 94.44 86 ILE A CA 1
ATOM 710 C C . ILE A 1 86 ? -15.674 -12.454 6.505 1.00 94.44 86 ILE A C 1
ATOM 712 O O . ILE A 1 86 ? -15.856 -12.532 5.286 1.00 94.44 86 ILE A O 1
ATOM 716 N N . ARG A 1 87 ? -15.642 -13.535 7.295 1.00 94.31 87 ARG A N 1
ATOM 717 C CA . ARG A 1 87 ? -15.890 -14.899 6.801 1.00 94.31 87 ARG A CA 1
ATOM 718 C C . ARG A 1 87 ? -17.297 -15.020 6.223 1.00 94.31 87 ARG A C 1
ATOM 720 O O . ARG A 1 87 ? -17.442 -15.528 5.115 1.00 94.31 87 ARG A O 1
ATOM 727 N N . LEU A 1 88 ? -18.304 -14.477 6.907 1.00 96.06 88 LEU A N 1
ATOM 728 C CA . LEU A 1 88 ? -19.685 -14.470 6.425 1.00 96.06 88 LEU A CA 1
ATOM 729 C C . LEU A 1 88 ? -19.821 -13.693 5.109 1.00 96.06 88 LEU A C 1
ATOM 731 O O . LEU A 1 88 ? -20.399 -14.203 4.150 1.00 96.06 88 LEU A O 1
ATOM 735 N N . ARG A 1 89 ? -19.218 -12.499 5.015 1.00 97.12 89 ARG A N 1
ATOM 736 C CA . ARG A 1 89 ? -19.200 -11.708 3.773 1.00 97.12 89 ARG A CA 1
ATOM 737 C C . ARG A 1 89 ? -18.547 -12.461 2.616 1.00 97.12 89 ARG A C 1
ATOM 739 O O . ARG A 1 89 ? -19.052 -12.416 1.498 1.00 97.12 89 ARG A O 1
ATOM 746 N N . LYS A 1 90 ? -17.428 -13.147 2.872 1.00 95.38 90 LYS A N 1
ATOM 747 C CA . LYS A 1 90 ? -16.742 -13.972 1.865 1.00 95.38 90 LYS A CA 1
ATOM 748 C C . LYS A 1 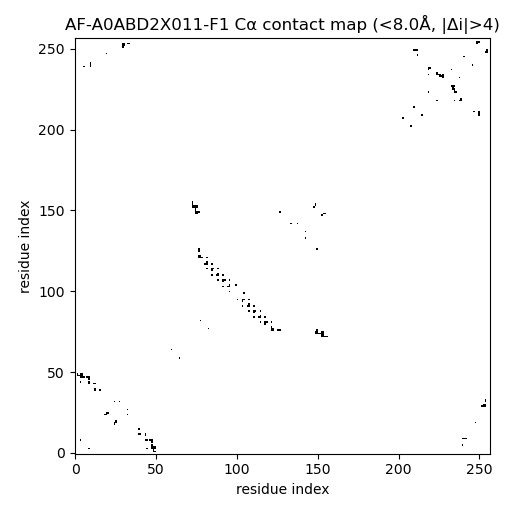90 ? -17.594 -15.160 1.426 1.00 95.38 90 LYS A C 1
ATOM 750 O O . LYS A 1 90 ? -17.675 -15.411 0.230 1.00 95.38 90 LYS A O 1
ATOM 755 N N . SER A 1 91 ? -18.242 -15.840 2.370 1.00 95.88 91 SER A N 1
ATOM 756 C CA . SER A 1 91 ? -19.148 -16.955 2.083 1.00 95.88 91 SER A CA 1
ATOM 757 C C . SER A 1 91 ? -20.297 -16.511 1.171 1.00 95.88 91 SER A C 1
ATOM 759 O O . SER A 1 91 ? -20.469 -17.067 0.091 1.00 95.88 91 SER A O 1
ATOM 761 N N . LYS A 1 92 ? -20.991 -15.414 1.508 1.00 95.75 92 LYS A N 1
ATOM 762 C CA . LYS A 1 92 ? -22.069 -14.870 0.664 1.00 95.75 92 LYS A CA 1
ATOM 763 C C . LYS A 1 92 ? -21.584 -14.397 -0.708 1.00 95.75 92 LYS A C 1
ATOM 765 O O . LYS A 1 92 ? -22.278 -14.618 -1.696 1.00 95.75 92 LYS A O 1
ATOM 770 N N . LEU A 1 93 ? -20.383 -13.816 -0.796 1.00 95.94 93 LEU A N 1
ATOM 771 C CA . LEU A 1 93 ? -19.773 -13.476 -2.086 1.00 95.94 93 LEU A CA 1
ATOM 772 C C . LEU A 1 93 ? -19.518 -14.724 -2.939 1.00 95.94 93 LEU A C 1
ATOM 774 O O . LEU A 1 93 ? -19.788 -14.704 -4.134 1.00 95.94 93 LEU A O 1
ATOM 778 N N . ALA A 1 94 ? -19.007 -15.804 -2.345 1.00 94.75 94 ALA A N 1
ATOM 779 C CA . ALA A 1 94 ? -18.798 -17.063 -3.054 1.00 94.75 94 ALA A CA 1
ATOM 780 C C . ALA A 1 94 ? -20.130 -17.653 -3.546 1.00 94.75 94 ALA A C 1
ATOM 782 O O . ALA A 1 94 ? -20.237 -18.032 -4.710 1.00 94.75 94 ALA A O 1
ATOM 783 N N . SER A 1 95 ? -21.173 -17.642 -2.707 1.00 92.69 95 SER A N 1
ATOM 784 C CA . SER A 1 95 ? -22.515 -18.098 -3.093 1.00 92.69 95 SER A CA 1
ATOM 785 C C . SER A 1 95 ? -23.136 -17.276 -4.228 1.00 92.69 95 SER A C 1
ATOM 787 O O . SER A 1 95 ? -23.868 -17.846 -5.043 1.00 92.69 95 SER A O 1
ATOM 789 N N . LEU A 1 96 ? -22.856 -15.967 -4.274 1.00 93.44 96 LEU A N 1
ATOM 790 C CA . LEU A 1 96 ? -23.284 -15.059 -5.342 1.00 93.44 96 LEU A CA 1
ATOM 791 C C . LEU A 1 96 ? -22.508 -15.306 -6.643 1.00 93.44 96 LEU A C 1
ATOM 793 O O . LEU A 1 96 ? -23.109 -15.342 -7.710 1.00 93.44 96 LEU A O 1
ATOM 797 N N . LYS A 1 97 ? -21.189 -15.525 -6.556 1.00 92.50 97 LYS A N 1
ATOM 798 C CA . LYS A 1 97 ? -20.346 -15.867 -7.714 1.00 92.50 97 LYS A CA 1
ATOM 799 C C . LYS A 1 97 ? -20.740 -17.196 -8.353 1.00 92.50 97 LYS A C 1
ATOM 801 O O . LYS A 1 97 ? -20.659 -17.322 -9.565 1.00 92.50 97 LYS A O 1
ATOM 806 N N . TYR A 1 98 ? -21.146 -18.173 -7.542 1.00 92.00 98 TYR A N 1
ATOM 807 C CA . TYR A 1 98 ? -21.570 -19.482 -8.036 1.00 92.00 98 TYR A CA 1
ATOM 808 C C . TYR A 1 98 ? -22.907 -19.416 -8.788 1.00 92.00 98 TYR A C 1
ATOM 810 O O . TYR A 1 98 ? -23.039 -19.994 -9.860 1.00 92.00 98 TYR A O 1
ATOM 818 N N . ARG A 1 99 ? -23.905 -18.706 -8.243 1.00 89.69 99 ARG A N 1
ATOM 819 C CA . ARG A 1 99 ? -25.173 -18.427 -8.939 1.00 89.69 99 ARG A CA 1
ATOM 820 C C . ARG A 1 99 ? -25.637 -17.022 -8.587 1.00 89.69 99 ARG A C 1
ATOM 822 O O . ARG A 1 99 ? -25.908 -16.756 -7.412 1.00 89.69 99 ARG A O 1
ATOM 829 N N . CYS A 1 100 ? -25.743 -16.173 -9.604 1.00 90.56 100 CYS A N 1
ATOM 830 C CA . CYS A 1 100 ? -26.210 -14.801 -9.471 1.00 90.56 100 CYS A CA 1
ATOM 831 C C . CYS A 1 100 ? -27.743 -14.787 -9.431 1.00 90.56 100 CYS A C 1
ATOM 833 O O . CYS A 1 100 ? -28.387 -15.190 -10.393 1.00 90.56 100 CYS A O 1
ATOM 835 N N . ASP A 1 101 ? -28.308 -14.377 -8.299 1.00 93.69 101 ASP A N 1
ATOM 836 C CA . ASP A 1 101 ? -29.751 -14.316 -8.057 1.00 93.69 101 ASP A CA 1
ATOM 837 C C . ASP A 1 101 ? -30.068 -13.061 -7.233 1.00 93.69 101 ASP A C 1
ATOM 839 O O . ASP A 1 101 ? -29.265 -12.655 -6.383 1.00 93.69 101 ASP A O 1
ATOM 843 N N . LEU A 1 102 ? -31.231 -12.451 -7.465 1.00 95.12 102 LEU A N 1
ATOM 844 C CA . LEU A 1 102 ? -31.649 -11.205 -6.828 1.00 95.12 102 LEU A CA 1
ATOM 845 C C . LEU A 1 102 ? -31.672 -11.336 -5.301 1.00 95.12 102 LEU A C 1
ATOM 847 O O . LEU A 1 102 ? -31.150 -10.469 -4.595 1.00 95.12 102 LEU A O 1
ATOM 851 N N . GLN A 1 103 ? -32.189 -12.451 -4.777 1.00 95.31 103 GLN A N 1
ATOM 852 C CA . GLN A 1 103 ? -32.215 -12.697 -3.334 1.00 95.31 103 GLN A CA 1
ATOM 853 C C . GLN A 1 103 ? -30.797 -12.746 -2.744 1.00 95.31 103 GLN A C 1
ATOM 855 O O . GLN A 1 103 ? -30.521 -12.136 -1.707 1.00 95.31 103 GLN A O 1
ATOM 860 N N . LYS A 1 104 ? -29.856 -13.397 -3.438 1.00 92.88 104 LYS A N 1
ATOM 861 C CA . LYS A 1 104 ? -28.451 -13.481 -3.010 1.00 92.88 104 LYS A CA 1
ATOM 862 C C . LYS A 1 104 ? -27.736 -12.138 -3.065 1.00 92.88 104 LYS A C 1
ATOM 864 O O . LYS A 1 104 ? -26.903 -11.868 -2.198 1.00 92.88 104 LYS A O 1
ATOM 869 N N . ILE A 1 105 ? -28.062 -11.291 -4.042 1.00 95.88 105 ILE A N 1
ATOM 870 C CA . ILE A 1 105 ? -27.546 -9.918 -4.120 1.00 95.88 105 ILE A CA 1
ATOM 871 C C . ILE A 1 105 ? -28.013 -9.122 -2.896 1.00 95.88 105 ILE A C 1
ATOM 873 O O . ILE A 1 105 ? -27.195 -8.497 -2.215 1.00 95.88 105 ILE A O 1
ATOM 877 N N . ILE A 1 106 ? -29.306 -9.191 -2.563 1.00 96.75 106 ILE A N 1
ATOM 878 C CA . ILE A 1 106 ? -29.875 -8.515 -1.389 1.00 96.75 106 ILE A CA 1
ATOM 879 C C . ILE A 1 106 ? -29.202 -9.011 -0.100 1.00 96.75 106 ILE A C 1
ATOM 881 O O . ILE A 1 106 ? -28.780 -8.202 0.730 1.00 96.75 106 ILE A O 1
ATOM 885 N N . GLU A 1 107 ? -29.049 -10.326 0.069 1.00 96.00 107 GLU A N 1
ATOM 886 C CA . GLU A 1 107 ? -28.367 -10.911 1.228 1.00 96.00 107 GLU A CA 1
ATOM 887 C C . GLU A 1 107 ? -26.901 -10.478 1.331 1.00 96.00 107 GLU A C 1
ATOM 889 O O . GLU A 1 107 ? -26.434 -10.106 2.411 1.00 96.00 107 GLU A O 1
ATOM 894 N N . TYR A 1 108 ? -26.169 -10.493 0.217 1.00 97.31 108 TYR A N 1
ATOM 895 C CA . TYR A 1 108 ? -24.779 -10.052 0.178 1.00 97.31 108 TYR A CA 1
ATOM 896 C C . TYR A 1 108 ? -24.646 -8.577 0.576 1.00 97.31 108 TYR A C 1
ATOM 898 O O . TYR A 1 108 ? -23.781 -8.234 1.390 1.00 97.31 108 TYR A O 1
ATOM 906 N N . ASN A 1 109 ? -25.532 -7.713 0.077 1.00 96.94 109 ASN A N 1
ATOM 907 C CA . ASN A 1 109 ? -25.554 -6.292 0.416 1.00 96.94 109 ASN A CA 1
ATOM 908 C C . ASN A 1 109 ? -25.864 -6.065 1.904 1.00 96.94 109 ASN A C 1
ATOM 910 O O . ASN A 1 109 ? -25.162 -5.291 2.564 1.00 96.94 109 ASN A O 1
ATOM 914 N N . LYS A 1 110 ? -26.834 -6.801 2.469 1.00 97.56 110 LYS A N 1
ATOM 915 C CA . LYS A 1 110 ? -27.130 -6.790 3.914 1.00 97.56 110 LYS A CA 1
ATOM 916 C C . LYS A 1 110 ? -25.900 -7.180 4.736 1.00 97.56 110 LYS A C 1
ATOM 918 O O . LYS A 1 110 ? -25.498 -6.448 5.641 1.00 97.56 110 LYS A O 1
ATOM 923 N N . VAL A 1 111 ? -25.244 -8.288 4.388 1.00 97.44 111 VAL A N 1
ATOM 924 C CA . VAL A 1 111 ? -24.030 -8.748 5.083 1.00 97.44 111 VAL A CA 1
ATOM 925 C C . VAL A 1 111 ? -22.880 -7.749 4.929 1.00 97.44 111 VAL A C 1
ATOM 927 O O . VAL A 1 111 ? -22.130 -7.528 5.882 1.00 97.44 111 VAL A O 1
ATOM 930 N N . CYS A 1 112 ? -22.748 -7.084 3.780 1.00 96.50 112 CYS A N 1
ATOM 931 C CA . CYS A 1 112 ? -21.771 -6.014 3.591 1.00 96.50 112 CYS A CA 1
ATOM 932 C C . CYS A 1 112 ? -22.016 -4.830 4.532 1.00 96.50 112 CYS A C 1
ATOM 934 O O . CYS A 1 112 ? -21.062 -4.349 5.151 1.00 96.50 112 CYS A O 1
ATOM 936 N N . ALA A 1 113 ? -23.266 -4.383 4.670 1.00 97.25 113 ALA A N 1
ATOM 937 C CA . ALA A 1 113 ? -23.635 -3.299 5.578 1.00 97.25 113 ALA A CA 1
ATOM 938 C C . ALA A 1 113 ? -23.350 -3.666 7.043 1.00 97.25 113 ALA A C 1
ATOM 940 O O . ALA A 1 113 ? -22.686 -2.901 7.749 1.00 97.25 113 ALA A O 1
ATOM 941 N N . ILE A 1 114 ? -23.754 -4.870 7.468 1.00 97.00 114 ILE A N 1
ATOM 942 C CA . ILE A 1 114 ? -23.487 -5.396 8.816 1.00 97.00 114 ILE A CA 1
ATOM 943 C C . ILE A 1 114 ? -21.980 -5.455 9.072 1.00 97.00 114 ILE A C 1
ATOM 945 O O . ILE A 1 114 ? -21.500 -4.894 10.052 1.00 97.00 114 ILE A O 1
ATOM 949 N N . THR A 1 115 ? -21.209 -6.030 8.145 1.00 96.00 115 THR A N 1
ATOM 950 C CA . THR A 1 115 ? -19.748 -6.133 8.273 1.00 96.00 115 THR A CA 1
ATOM 951 C C . THR A 1 115 ? -19.106 -4.756 8.438 1.00 96.00 115 THR A C 1
ATOM 953 O O . THR A 1 115 ? -18.269 -4.564 9.317 1.00 96.00 115 THR A O 1
ATOM 956 N N . ARG A 1 116 ? -19.504 -3.766 7.627 1.00 95.00 116 ARG A N 1
ATOM 957 C CA . ARG A 1 116 ? -18.991 -2.390 7.740 1.00 95.00 116 ARG A CA 1
ATOM 958 C C . ARG A 1 116 ? -19.316 -1.781 9.105 1.00 95.00 116 ARG A C 1
ATOM 960 O O . ARG A 1 116 ? -18.440 -1.150 9.697 1.00 95.00 116 ARG A O 1
ATOM 967 N N . ARG A 1 117 ? -20.543 -1.970 9.605 1.00 96.69 117 ARG A N 1
ATOM 968 C CA . ARG A 1 117 ? -20.974 -1.477 10.921 1.00 96.69 117 ARG A CA 1
ATOM 969 C C . ARG A 1 117 ? -20.170 -2.124 12.048 1.00 96.69 117 ARG A C 1
ATOM 971 O O . ARG A 1 117 ? -19.630 -1.395 12.876 1.00 96.69 117 ARG A O 1
ATOM 978 N N . THR A 1 118 ? -20.023 -3.447 12.033 1.00 95.50 118 THR A N 1
ATOM 979 C CA . THR A 1 118 ? -19.239 -4.204 13.018 1.00 95.50 118 THR A CA 1
ATOM 980 C C . THR A 1 118 ? -17.788 -3.734 13.054 1.00 95.50 118 THR A C 1
ATOM 982 O O . THR A 1 118 ? -17.309 -3.331 14.109 1.00 95.50 118 THR A O 1
ATOM 985 N N . LEU A 1 119 ? -17.102 -3.675 11.905 1.00 93.12 119 LEU A N 1
ATOM 986 C CA . LEU A 1 119 ? -15.698 -3.246 11.855 1.00 93.12 119 LEU A CA 1
ATOM 987 C C . LEU A 1 119 ? -15.506 -1.816 12.382 1.00 93.12 119 LEU A C 1
ATOM 989 O O . LEU A 1 119 ? -14.565 -1.556 13.130 1.00 93.12 119 LEU A O 1
ATOM 993 N N . LYS A 1 120 ? -16.406 -0.888 12.023 1.00 93.69 120 LYS A N 1
ATOM 994 C CA . LYS A 1 120 ? -16.371 0.493 12.532 1.00 93.69 120 LYS A CA 1
ATOM 995 C C . LYS A 1 120 ? -16.596 0.543 14.042 1.00 93.69 120 LYS A C 1
ATOM 997 O O . LYS A 1 120 ? -15.861 1.245 14.732 1.00 93.69 120 LYS A O 1
ATOM 1002 N N . SER A 1 121 ? -17.585 -0.198 14.541 1.00 95.44 121 SER A N 1
ATOM 1003 C CA . SER A 1 121 ? -17.926 -0.247 15.966 1.00 95.44 121 SER A CA 1
ATOM 1004 C C . SER A 1 121 ? -16.777 -0.808 16.799 1.00 95.44 121 SER A C 1
ATOM 1006 O O . SER A 1 121 ? -16.333 -0.171 17.751 1.00 95.44 121 SER A O 1
ATOM 1008 N N . VAL A 1 122 ? -16.232 -1.958 16.396 1.00 94.56 122 VAL A N 1
ATOM 1009 C CA . VAL A 1 122 ? -15.115 -2.610 17.088 1.00 94.56 122 VAL A CA 1
ATOM 1010 C C . VAL A 1 122 ? -13.873 -1.716 17.085 1.00 94.56 122 VAL A C 1
ATOM 1012 O O . VAL A 1 122 ? -13.266 -1.507 18.136 1.00 94.56 122 VAL A O 1
ATOM 1015 N N . LYS A 1 123 ? -13.522 -1.117 15.936 1.00 92.31 123 LYS A N 1
ATOM 1016 C CA . LYS A 1 123 ? -12.386 -0.188 15.851 1.00 92.31 123 LYS A CA 1
ATOM 1017 C C . LYS A 1 123 ? -12.565 1.013 16.780 1.00 92.31 123 LYS A C 1
ATOM 1019 O O . LYS A 1 123 ? -11.630 1.360 17.499 1.00 92.31 123 LYS A O 1
ATOM 1024 N N . LYS A 1 124 ? -13.754 1.627 16.780 1.00 94.06 124 LYS A N 1
ATOM 1025 C CA . LYS A 1 124 ? -14.079 2.769 17.646 1.00 94.06 124 LYS A CA 1
ATOM 1026 C C . LYS A 1 124 ? -13.959 2.392 19.121 1.00 94.06 124 LYS A C 1
ATOM 1028 O O . LYS A 1 124 ? -13.253 3.077 19.850 1.00 94.06 124 LYS A O 1
ATOM 1033 N N . ASN A 1 125 ? -14.591 1.300 19.545 1.00 95.25 125 ASN A N 1
ATOM 1034 C CA . ASN A 1 125 ? -14.583 0.870 20.945 1.00 95.25 125 ASN A CA 1
ATOM 1035 C C . ASN A 1 125 ? -13.169 0.527 21.422 1.00 95.25 125 ASN A C 1
ATOM 1037 O O . ASN A 1 125 ? -12.754 0.962 22.490 1.00 95.25 125 ASN A O 1
ATOM 1041 N N . SER A 1 126 ? -12.390 -0.181 20.602 1.00 93.62 126 SER A N 1
ATOM 1042 C CA . SER A 1 126 ? -10.993 -0.479 20.921 1.00 93.62 126 SER A CA 1
ATOM 1043 C C . SER A 1 126 ? -10.142 0.789 21.053 1.00 93.62 126 SER A C 1
ATOM 1045 O O . SER A 1 126 ? -9.310 0.875 21.956 1.00 93.62 126 SER A O 1
ATOM 1047 N N . PHE A 1 127 ? -10.365 1.787 20.193 1.00 92.94 127 PHE A N 1
ATOM 1048 C CA . PHE A 1 127 ? -9.661 3.064 20.275 1.00 92.94 127 PHE A CA 1
ATOM 1049 C C . PHE A 1 127 ? -10.058 3.865 21.522 1.00 92.94 127 PHE A C 1
ATOM 1051 O O . PHE A 1 127 ? -9.177 4.358 22.218 1.00 92.94 127 PHE A O 1
ATOM 1058 N N . MET A 1 128 ? -11.352 3.924 21.855 1.00 95.19 128 MET A N 1
ATOM 1059 C CA . MET A 1 128 ? -11.828 4.574 23.084 1.00 95.19 128 MET A CA 1
ATOM 1060 C C . MET A 1 128 ? -11.226 3.910 24.326 1.00 95.19 128 MET A C 1
ATOM 1062 O O . MET A 1 128 ? -10.656 4.602 25.162 1.00 95.19 128 MET A O 1
ATOM 1066 N N . ASN A 1 129 ? -11.240 2.576 24.396 1.00 94.50 129 ASN A N 1
ATOM 1067 C CA . ASN A 1 129 ? -10.624 1.828 25.496 1.00 94.50 129 ASN A CA 1
ATOM 1068 C C . ASN A 1 129 ? -9.118 2.106 25.610 1.00 94.50 129 ASN A C 1
ATOM 1070 O O . ASN A 1 129 ? -8.581 2.206 26.711 1.00 94.50 129 ASN A O 1
ATOM 1074 N N . PHE A 1 130 ? -8.423 2.247 24.476 1.00 93.88 130 PHE A N 1
ATOM 1075 C CA . PHE A 1 130 ? -7.021 2.650 24.475 1.00 93.88 130 PHE A CA 1
ATOM 1076 C C . PHE A 1 130 ? -6.843 4.062 25.040 1.00 93.88 130 PHE A C 1
ATOM 1078 O O . PHE A 1 130 ? -6.018 4.228 25.934 1.00 93.88 130 PHE A O 1
ATOM 1085 N N . CYS A 1 131 ? -7.621 5.047 24.585 1.00 92.88 131 CYS A N 1
ATOM 1086 C CA . CYS A 1 131 ? -7.573 6.411 25.115 1.00 92.88 131 CYS A CA 1
ATOM 1087 C C . CYS A 1 131 ? -7.834 6.449 26.628 1.00 92.88 131 CYS A C 1
ATOM 1089 O O . CYS A 1 131 ? -7.094 7.115 27.345 1.00 92.88 131 CYS A O 1
ATOM 1091 N N . SER A 1 132 ? -8.800 5.672 27.125 1.00 94.06 132 SER A N 1
ATOM 1092 C CA . SER A 1 132 ? -9.087 5.547 28.561 1.00 94.06 132 SER A CA 1
ATOM 1093 C C . SER A 1 132 ? -7.962 4.886 29.366 1.00 94.06 132 SER A C 1
ATOM 1095 O O . SER A 1 132 ? -7.901 5.063 30.575 1.00 94.06 132 SER A O 1
ATOM 1097 N N . SER A 1 133 ? -7.064 4.128 28.725 1.00 92.75 133 SER A N 1
ATOM 1098 C CA . SER A 1 133 ? -5.912 3.492 29.387 1.00 92.75 133 SER A CA 1
ATOM 1099 C C . SER A 1 133 ? -4.675 4.398 29.512 1.00 92.75 133 SER A C 1
ATOM 1101 O O . SER A 1 133 ? -3.670 3.989 30.098 1.00 92.75 133 SER A O 1
ATOM 1103 N N . ILE A 1 134 ? -4.707 5.602 28.926 1.00 93.62 134 ILE A N 1
ATOM 1104 C CA . ILE A 1 134 ? -3.585 6.549 28.933 1.00 93.62 134 ILE A CA 1
ATOM 1105 C C . ILE A 1 134 ? -3.588 7.332 30.250 1.00 93.62 134 ILE A C 1
ATOM 1107 O O . ILE A 1 134 ? -4.517 8.079 30.531 1.00 93.62 134 ILE A O 1
ATOM 1111 N N . ASN A 1 135 ? -2.502 7.211 31.017 1.00 92.88 135 ASN A N 1
ATOM 1112 C CA . ASN A 1 135 ? -2.306 7.889 32.304 1.00 92.88 135 ASN A CA 1
ATOM 1113 C C . ASN A 1 135 ? -1.030 8.747 32.291 1.00 92.88 135 ASN A C 1
ATOM 1115 O O . ASN A 1 135 ? -0.185 8.591 31.408 1.00 92.88 135 ASN A O 1
ATOM 1119 N N . ARG A 1 136 ? -0.817 9.579 33.323 1.00 91.06 136 ARG A N 1
ATOM 1120 C CA . ARG A 1 136 ? 0.390 10.427 33.485 1.00 91.06 136 ARG A CA 1
ATOM 1121 C C . ARG A 1 136 ? 1.717 9.659 33.364 1.00 91.06 136 ARG A C 1
ATOM 1123 O O . ARG A 1 136 ? 2.718 10.219 32.937 1.00 91.06 136 ARG A O 1
ATOM 1130 N N . ASN A 1 137 ? 1.706 8.368 33.687 1.00 91.88 137 ASN A N 1
ATOM 1131 C CA . ASN A 1 137 ? 2.889 7.506 33.670 1.00 91.88 137 ASN A CA 1
ATOM 1132 C C . ASN A 1 137 ? 3.148 6.856 32.294 1.00 91.88 137 ASN A C 1
ATOM 1134 O O . ASN A 1 137 ? 4.115 6.112 32.128 1.00 91.88 137 ASN A O 1
ATOM 1138 N N . THR A 1 138 ? 2.285 7.087 31.298 1.00 90.25 138 THR A N 1
ATOM 1139 C CA . THR A 1 138 ? 2.456 6.512 29.959 1.00 90.25 138 THR A CA 1
ATOM 1140 C C . THR A 1 138 ? 3.469 7.309 29.142 1.00 90.25 138 THR A C 1
ATOM 1142 O O . THR A 1 138 ? 3.359 8.517 28.957 1.00 90.25 138 THR A O 1
ATOM 1145 N N . LYS A 1 139 ? 4.492 6.616 28.632 1.00 92.25 139 LYS A N 1
ATOM 1146 C CA . LYS A 1 139 ? 5.525 7.229 27.789 1.00 92.25 139 LYS A CA 1
ATOM 1147 C C . LYS A 1 139 ? 4.918 7.658 26.453 1.00 92.25 139 LYS A C 1
ATOM 1149 O O . LYS A 1 139 ? 4.316 6.849 25.754 1.00 92.25 139 LYS A O 1
ATOM 1154 N N . ILE A 1 140 ? 5.168 8.893 26.027 1.00 91.25 140 ILE A N 1
ATOM 1155 C CA . ILE A 1 140 ? 4.653 9.413 24.750 1.00 91.25 140 ILE A CA 1
ATOM 1156 C C . ILE A 1 140 ? 5.062 8.547 23.542 1.00 91.25 140 ILE A C 1
ATOM 1158 O O . ILE A 1 140 ? 4.288 8.345 22.607 1.00 91.25 140 ILE A O 1
ATOM 1162 N N . SER A 1 141 ? 6.257 7.950 23.583 1.00 87.06 141 SER A N 1
ATOM 1163 C CA . SER A 1 141 ? 6.752 7.048 22.538 1.00 87.06 141 SER A CA 1
ATOM 1164 C C . SER A 1 141 ? 5.930 5.759 22.412 1.00 87.06 141 SER A C 1
ATOM 1166 O O . SER A 1 141 ? 5.732 5.268 21.295 1.00 87.06 141 SER A O 1
ATOM 1168 N N . SER A 1 142 ? 5.408 5.216 23.518 1.00 85.38 142 SER A N 1
ATOM 1169 C CA . SER A 1 142 ? 4.552 4.025 23.482 1.00 85.38 142 SER A CA 1
ATOM 1170 C C . SER A 1 142 ? 3.157 4.356 22.951 1.00 85.38 142 SER A C 1
ATOM 1172 O O . SER A 1 142 ? 2.610 3.570 22.177 1.00 85.38 142 SER A O 1
ATOM 1174 N N . VAL A 1 143 ? 2.628 5.545 23.263 1.00 90.69 143 VAL A N 1
ATOM 1175 C CA . VAL A 1 143 ? 1.361 6.057 22.712 1.00 90.69 143 VAL A CA 1
ATOM 1176 C C . VAL A 1 143 ? 1.434 6.137 21.187 1.00 90.69 143 VAL A C 1
ATOM 1178 O O . VAL A 1 143 ? 0.620 5.521 20.499 1.00 90.69 143 VAL A O 1
ATOM 1181 N N . TRP A 1 144 ? 2.460 6.799 20.641 1.00 88.12 144 TRP A N 1
ATOM 1182 C CA . TRP A 1 144 ? 2.652 6.898 19.190 1.00 88.12 144 TRP A CA 1
ATOM 1183 C C . TRP A 1 144 ? 2.852 5.541 18.517 1.00 88.12 144 TRP A C 1
ATOM 1185 O O . TRP A 1 144 ? 2.325 5.303 17.429 1.00 88.12 144 TRP A O 1
ATOM 1195 N N . SER A 1 145 ? 3.588 4.634 19.163 1.00 83.56 145 SER A N 1
ATOM 1196 C CA . SER A 1 145 ? 3.773 3.269 18.658 1.00 83.56 145 SER A CA 1
ATOM 1197 C C . SER A 1 145 ? 2.435 2.535 18.559 1.00 83.56 145 SER A C 1
ATOM 1199 O O . SER A 1 145 ? 2.137 1.918 17.537 1.00 83.56 145 SER A O 1
ATOM 1201 N N . ARG A 1 146 ? 1.581 2.671 19.579 1.00 85.75 146 ARG A N 1
ATOM 1202 C CA . ARG A 1 146 ? 0.260 2.040 19.609 1.00 85.75 146 ARG A CA 1
ATOM 1203 C C . ARG A 1 146 ? -0.681 2.641 18.566 1.00 85.75 146 ARG A C 1
ATOM 1205 O O . ARG A 1 146 ? -1.307 1.881 17.835 1.00 85.75 146 ARG A O 1
ATOM 1212 N N . ILE A 1 147 ? -0.703 3.968 18.400 1.00 88.12 147 ILE A N 1
ATOM 1213 C CA . ILE A 1 147 ? -1.468 4.653 17.336 1.00 88.12 147 ILE A CA 1
ATOM 1214 C C . ILE A 1 147 ? -1.069 4.133 15.945 1.00 88.12 147 ILE A C 1
ATOM 1216 O O . ILE A 1 147 ? -1.935 3.813 15.130 1.00 88.12 147 ILE A O 1
ATOM 1220 N N . LYS A 1 148 ? 0.234 3.967 15.676 1.00 83.50 148 LYS A N 1
ATOM 1221 C CA . LYS A 1 148 ? 0.707 3.388 14.405 1.00 83.50 148 LYS A CA 1
ATOM 1222 C C . LYS A 1 148 ? 0.163 1.976 14.179 1.00 83.50 148 LYS A C 1
ATOM 1224 O O . LYS A 1 148 ? -0.258 1.660 13.068 1.00 83.50 148 LYS A O 1
ATOM 1229 N N . MET A 1 149 ? 0.098 1.154 15.224 1.00 81.88 149 MET A N 1
ATOM 1230 C CA . MET A 1 149 ? -0.454 -0.204 15.149 1.00 81.88 149 MET A CA 1
ATOM 1231 C C . MET A 1 149 ? -1.983 -0.236 14.944 1.00 81.88 149 MET A C 1
ATOM 1233 O O . MET A 1 149 ? -2.503 -1.210 14.396 1.00 81.88 149 MET A O 1
ATOM 1237 N N . PHE A 1 150 ? -2.720 0.814 15.332 1.00 84.31 150 PHE A N 1
ATOM 1238 C CA . PHE A 1 150 ? -4.146 0.960 14.998 1.00 84.31 150 PHE A CA 1
ATOM 1239 C C . PHE A 1 150 ? -4.376 1.226 13.499 1.00 84.31 150 PHE A C 1
ATOM 1241 O O . PHE A 1 150 ? -5.378 0.755 12.946 1.00 84.31 150 PHE A O 1
ATOM 1248 N N . ASN A 1 151 ? -3.457 1.952 12.852 1.00 77.56 151 ASN A N 1
ATOM 1249 C CA . ASN A 1 151 ? -3.549 2.334 11.439 1.00 77.56 151 ASN A CA 1
ATOM 1250 C C . ASN A 1 151 ? -2.985 1.269 10.495 1.00 77.56 151 ASN A C 1
ATOM 1252 O O . ASN A 1 151 ? -3.671 0.856 9.563 1.00 77.56 151 ASN A O 1
ATOM 1256 N N . ASN A 1 152 ? -1.768 0.796 10.760 1.00 67.25 152 ASN A N 1
ATOM 1257 C CA . ASN A 1 152 ? -1.010 -0.038 9.822 1.00 67.25 152 ASN A CA 1
ATOM 1258 C C . ASN A 1 152 ? -1.032 -1.528 10.197 1.00 67.25 152 ASN A C 1
ATOM 1260 O O . ASN A 1 152 ? -0.453 -2.360 9.501 1.00 67.25 152 ASN A O 1
ATOM 1264 N N . GLY A 1 153 ? -1.691 -1.869 11.307 1.00 63.19 153 GLY A N 1
ATOM 1265 C CA . GLY A 1 153 ? -1.601 -3.183 11.927 1.00 63.19 153 GLY A CA 1
ATOM 1266 C C . GLY A 1 153 ? -0.233 -3.450 12.548 1.00 63.19 153 GLY A C 1
ATOM 1267 O O . GLY A 1 153 ? 0.628 -2.571 12.610 1.00 63.19 153 GLY A O 1
ATOM 1268 N N . ILE A 1 154 ? -0.022 -4.675 13.032 1.00 57.69 154 ILE A N 1
ATOM 1269 C CA . ILE A 1 154 ? 1.322 -5.145 13.380 1.00 57.69 154 ILE A CA 1
ATOM 1270 C C . ILE A 1 154 ? 2.038 -5.385 12.050 1.00 57.69 154 ILE A C 1
ATOM 1272 O O . ILE A 1 154 ? 1.943 -6.461 11.467 1.00 57.69 154 ILE A O 1
ATOM 1276 N N . THR A 1 155 ? 2.687 -4.353 11.510 1.00 47.16 155 THR A N 1
ATOM 1277 C CA . THR A 1 155 ? 3.511 -4.492 10.309 1.00 47.16 155 THR A CA 1
ATOM 1278 C C . THR A 1 155 ? 4.662 -5.431 10.625 1.00 47.16 155 THR A C 1
ATOM 1280 O O . THR A 1 155 ? 5.624 -5.047 11.293 1.00 47.16 155 THR A O 1
ATOM 1283 N N . ARG A 1 156 ? 4.582 -6.667 10.127 1.00 47.38 156 ARG A N 1
ATOM 1284 C CA . ARG A 1 156 ? 5.771 -7.497 9.943 1.00 47.38 156 ARG A CA 1
ATOM 1285 C C . ARG A 1 156 ? 6.726 -6.695 9.046 1.00 47.38 156 ARG A C 1
ATOM 1287 O O . ARG A 1 156 ? 6.246 -6.130 8.058 1.00 47.38 156 ARG A O 1
ATOM 1294 N N . PRO A 1 157 ? 8.036 -6.611 9.339 1.00 43.44 157 PRO A N 1
ATOM 1295 C CA . PRO A 1 157 ? 8.976 -6.204 8.308 1.00 43.44 157 PRO A CA 1
ATOM 1296 C C . PRO A 1 157 ? 8.732 -7.145 7.131 1.00 43.44 157 PRO A C 1
ATOM 1298 O O . PRO A 1 157 ? 8.828 -8.366 7.284 1.00 43.44 157 PRO A O 1
ATOM 1301 N N . GLN A 1 158 ? 8.286 -6.587 6.006 1.00 41.25 158 GLN A N 1
ATOM 1302 C CA . GLN A 1 158 ? 8.169 -7.349 4.775 1.00 41.25 158 GLN A CA 1
ATOM 1303 C C . GLN A 1 158 ? 9.556 -7.924 4.531 1.00 41.25 158 GLN A C 1
ATOM 1305 O O . GLN A 1 158 ? 10.528 -7.180 4.405 1.00 41.25 158 GLN A O 1
ATOM 1310 N N . SER A 1 159 ? 9.655 -9.250 4.581 1.00 41.91 159 SER A N 1
ATOM 1311 C CA . SER A 1 159 ? 10.861 -9.932 4.156 1.00 41.91 159 SER A CA 1
ATOM 1312 C C . SER A 1 159 ? 11.068 -9.525 2.705 1.00 41.91 159 SER A C 1
ATOM 1314 O O . SER A 1 159 ? 10.261 -9.871 1.849 1.00 41.91 159 SER A O 1
ATOM 1316 N N . THR A 1 160 ? 12.126 -8.768 2.437 1.00 43.72 160 THR A N 1
ATOM 1317 C CA . THR A 1 160 ? 12.570 -8.398 1.088 1.00 43.72 160 THR A CA 1
ATOM 1318 C C . THR A 1 160 ? 13.047 -9.608 0.284 1.00 43.72 160 THR A C 1
ATOM 1320 O O . THR A 1 160 ? 13.483 -9.450 -0.851 1.00 43.72 160 THR A O 1
ATOM 1323 N N . ASN A 1 161 ? 12.954 -10.821 0.837 1.00 46.56 161 ASN A N 1
ATOM 1324 C CA . ASN A 1 161 ? 13.220 -12.044 0.101 1.00 46.56 161 ASN A CA 1
ATOM 1325 C C . ASN A 1 161 ? 12.053 -12.319 -0.847 1.00 46.56 161 ASN A C 1
ATOM 1327 O O . ASN A 1 161 ? 11.044 -12.906 -0.461 1.00 46.56 161 ASN A O 1
ATOM 1331 N N . SER A 1 162 ? 12.234 -11.836 -2.075 1.00 51.84 162 SER A N 1
ATOM 1332 C CA . SER A 1 162 ? 11.783 -12.443 -3.322 1.00 51.84 162 SER A CA 1
ATOM 1333 C C . SER A 1 162 ? 10.365 -13.004 -3.264 1.00 51.84 162 SER A C 1
ATOM 1335 O O . SER A 1 162 ? 10.155 -14.197 -3.055 1.00 51.84 162 SER A O 1
ATOM 1337 N N . ASN A 1 163 ? 9.374 -12.149 -3.525 1.00 57.72 163 ASN A N 1
ATOM 1338 C CA . ASN A 1 163 ? 8.025 -12.596 -3.872 1.00 57.72 163 ASN A CA 1
ATOM 1339 C C . ASN A 1 163 ? 8.031 -13.242 -5.275 1.00 57.72 163 ASN A C 1
ATOM 1341 O O . ASN A 1 163 ? 7.342 -12.775 -6.180 1.00 57.72 163 ASN A O 1
ATOM 1345 N N . THR A 1 164 ? 8.802 -14.316 -5.461 1.00 63.97 164 THR A N 1
ATOM 1346 C CA . THR A 1 164 ? 8.822 -15.145 -6.676 1.00 63.97 164 THR A CA 1
ATOM 1347 C C . THR A 1 164 ? 7.404 -15.570 -7.040 1.00 63.97 164 THR A C 1
ATOM 1349 O O . THR A 1 164 ? 6.982 -15.428 -8.177 1.00 63.97 164 THR A O 1
ATOM 1352 N N . ASN A 1 165 ? 6.602 -15.931 -6.038 1.00 66.88 165 ASN A N 1
ATOM 1353 C CA . ASN A 1 165 ? 5.189 -16.274 -6.200 1.00 66.88 165 ASN A CA 1
ATOM 1354 C C . ASN A 1 165 ? 4.308 -15.122 -6.717 1.00 66.88 165 ASN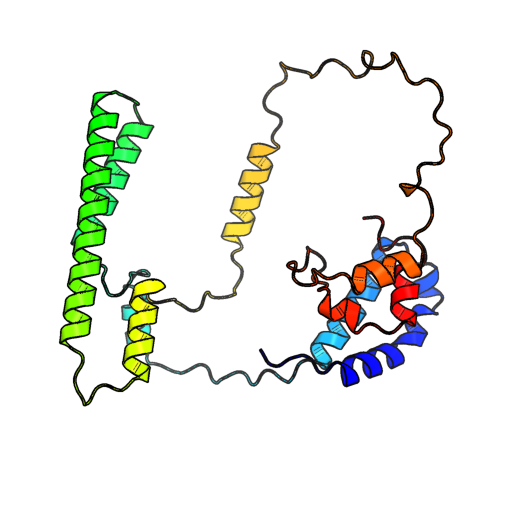 A C 1
ATOM 1356 O O . ASN A 1 165 ? 3.287 -15.377 -7.349 1.00 66.88 165 ASN A O 1
ATOM 1360 N N . LEU A 1 166 ? 4.651 -13.859 -6.433 1.00 67.62 166 LEU A N 1
ATOM 1361 C CA . LEU A 1 166 ? 3.912 -12.712 -6.972 1.00 67.62 166 LEU A CA 1
ATOM 1362 C C . LEU A 1 166 ? 4.320 -12.439 -8.420 1.00 67.62 166 LEU A C 1
ATOM 1364 O O . LEU A 1 166 ? 3.453 -12.143 -9.231 1.00 67.62 166 LEU A O 1
ATOM 1368 N N . GLN A 1 167 ? 5.610 -12.579 -8.742 1.00 70.38 167 GLN A N 1
ATOM 1369 C CA . GLN A 1 167 ? 6.108 -12.474 -10.117 1.00 70.38 167 GLN A CA 1
ATOM 1370 C C . GLN A 1 167 ? 5.557 -13.586 -11.012 1.00 70.38 167 GLN A C 1
ATOM 1372 O O . GLN A 1 167 ? 5.124 -13.295 -12.119 1.00 70.38 167 GLN A O 1
ATOM 1377 N N . ILE A 1 168 ? 5.504 -14.828 -10.520 1.00 79.19 168 ILE A N 1
ATOM 1378 C CA . ILE A 1 168 ? 4.914 -15.967 -11.236 1.00 79.19 168 ILE A CA 1
ATOM 1379 C C . ILE A 1 168 ? 3.439 -15.690 -11.529 1.00 79.19 168 ILE A C 1
ATOM 1381 O O . ILE A 1 168 ? 3.034 -15.737 -12.682 1.00 79.19 168 ILE A O 1
ATOM 1385 N N . ARG A 1 169 ? 2.658 -15.276 -10.521 1.00 71.38 169 ARG A N 1
ATOM 1386 C CA . ARG A 1 169 ? 1.244 -14.923 -10.726 1.00 71.38 169 ARG A CA 1
ATOM 1387 C C . ARG A 1 169 ? 1.052 -13.741 -11.664 1.00 71.38 169 ARG A C 1
ATOM 1389 O O . ARG A 1 169 ? 0.125 -13.757 -12.459 1.00 71.38 169 ARG A O 1
ATOM 1396 N N . ALA A 1 170 ? 1.899 -12.717 -11.563 1.00 77.62 170 ALA A N 1
ATOM 1397 C CA . ALA A 1 170 ? 1.850 -11.577 -12.469 1.00 77.62 170 ALA A CA 1
ATOM 1398 C C . ALA A 1 170 ? 2.106 -12.024 -13.914 1.00 77.62 170 ALA A C 1
ATOM 1400 O O . ALA A 1 170 ? 1.368 -11.621 -14.807 1.00 77.62 170 ALA A O 1
ATOM 1401 N N . LYS A 1 171 ? 3.087 -12.908 -14.124 1.00 82.38 171 LYS A N 1
ATOM 1402 C CA . LYS A 1 171 ? 3.404 -13.484 -15.431 1.00 82.38 171 LYS A CA 1
ATOM 1403 C C . LYS A 1 171 ? 2.253 -14.337 -15.972 1.00 82.38 171 LYS A C 1
ATOM 1405 O O . LYS A 1 171 ? 1.787 -14.068 -17.066 1.00 82.38 171 LYS A O 1
ATOM 1410 N N . GLU A 1 172 ? 1.705 -15.247 -15.168 1.00 84.38 172 GLU A N 1
ATOM 1411 C CA . GLU A 1 172 ? 0.534 -16.065 -15.530 1.00 84.38 172 GLU A CA 1
ATOM 1412 C C . GLU A 1 172 ? -0.688 -15.208 -15.897 1.00 84.38 172 GLU A C 1
ATOM 1414 O O . GLU A 1 172 ? -1.412 -15.516 -16.842 1.00 84.38 172 GLU A O 1
ATOM 1419 N N . THR A 1 173 ? -0.928 -14.105 -15.175 1.00 80.19 173 THR A N 1
ATOM 1420 C CA . THR A 1 173 ? -2.013 -13.178 -15.528 1.00 80.19 173 THR A CA 1
ATOM 1421 C C . THR A 1 173 ? -1.745 -12.430 -16.826 1.00 80.19 173 THR A C 1
ATOM 1423 O O . THR A 1 173 ? -2.683 -12.196 -17.580 1.00 80.19 173 THR A O 1
ATOM 1426 N N . LEU A 1 174 ? -0.490 -12.068 -17.097 1.00 80.69 174 LEU A N 1
ATOM 1427 C CA . LEU A 1 174 ? -0.093 -11.386 -18.327 1.00 80.69 174 LEU A CA 1
ATOM 1428 C C . LEU A 1 174 ? -0.250 -12.327 -19.523 1.00 80.69 174 LEU A C 1
ATOM 1430 O O . LEU A 1 174 ? -0.898 -11.964 -20.498 1.00 80.69 174 LEU A O 1
ATOM 1434 N N . ASP A 1 175 ? 0.209 -13.568 -19.384 1.00 82.19 175 ASP A N 1
ATOM 1435 C CA . ASP A 1 175 ? 0.050 -14.616 -20.391 1.00 82.19 175 ASP A CA 1
ATOM 1436 C C . ASP A 1 175 ? -1.437 -14.929 -20.635 1.00 82.19 175 ASP A C 1
ATOM 1438 O O . ASP A 1 175 ? -1.855 -15.102 -21.7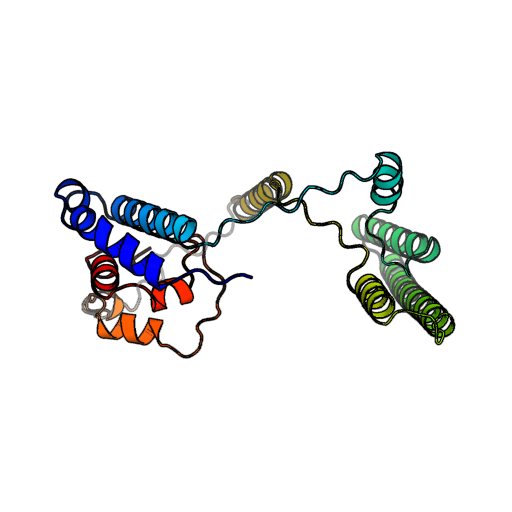73 1.00 82.19 175 ASP A O 1
ATOM 1442 N N . SER A 1 176 ? -2.281 -14.910 -19.596 1.00 81.75 176 SER A N 1
ATOM 1443 C CA . SER A 1 176 ? -3.734 -15.080 -19.750 1.00 81.75 176 SER A CA 1
ATOM 1444 C C . SER A 1 176 ? -4.435 -13.894 -20.424 1.00 81.75 176 SER A C 1
ATOM 1446 O O . SER A 1 176 ? -5.502 -14.090 -21.012 1.00 81.75 176 SER A O 1
ATOM 1448 N N . LEU A 1 177 ? -3.909 -12.674 -20.291 1.00 74.06 177 LEU A N 1
ATOM 1449 C CA . LEU A 1 177 ? -4.446 -11.479 -20.951 1.00 74.06 177 LEU A CA 1
ATOM 1450 C C . LEU A 1 177 ? -3.974 -11.375 -22.403 1.00 74.06 177 LEU A C 1
ATOM 1452 O O . LEU A 1 177 ? -4.728 -10.910 -23.252 1.00 74.06 177 LEU A O 1
ATOM 1456 N N . CYS A 1 178 ? -2.746 -11.817 -22.671 1.00 71.06 178 CYS A N 1
ATOM 1457 C CA . CYS A 1 178 ? -2.120 -11.811 -23.988 1.00 71.06 178 CYS A CA 1
ATOM 1458 C C . CYS A 1 178 ? -2.345 -13.108 -24.777 1.00 71.06 178 CYS A C 1
ATOM 1460 O O . CYS A 1 178 ? -1.931 -13.190 -25.931 1.00 71.06 178 CYS A O 1
ATOM 1462 N N . ALA A 1 179 ? -3.004 -14.112 -24.190 1.00 73.38 179 ALA A N 1
ATOM 1463 C CA . ALA A 1 179 ? -3.410 -15.307 -24.911 1.00 73.38 179 ALA A CA 1
ATOM 1464 C C . ALA A 1 179 ? -4.366 -14.907 -26.050 1.00 73.38 179 ALA A C 1
ATOM 1466 O O . ALA A 1 179 ? -5.375 -14.242 -25.783 1.00 73.38 179 ALA A O 1
ATOM 1467 N N . PRO A 1 180 ? -4.085 -15.306 -27.303 1.00 58.97 180 PRO A N 1
ATOM 1468 C CA . PRO A 1 180 ? -4.979 -15.053 -28.417 1.00 58.97 180 PRO A CA 1
ATOM 1469 C C . PRO A 1 180 ? -6.249 -15.871 -28.187 1.00 58.97 180 PRO A C 1
ATOM 1471 O O . PRO A 1 180 ? -6.288 -17.074 -28.425 1.00 58.97 180 PRO A O 1
ATOM 1474 N N . LYS A 1 181 ? -7.283 -15.226 -27.648 1.00 51.62 181 LYS A N 1
ATOM 1475 C CA . LYS A 1 181 ? -8.625 -15.799 -27.610 1.00 51.62 181 LYS A CA 1
ATOM 1476 C C . LYS A 1 181 ? -9.163 -15.759 -29.031 1.00 51.62 181 LYS A C 1
ATOM 1478 O O . LYS A 1 181 ? -9.482 -14.684 -29.523 1.00 51.62 181 LYS A O 1
ATOM 1483 N N . ASP A 1 182 ? -9.180 -16.927 -29.657 1.00 53.56 182 ASP A N 1
ATOM 1484 C CA . ASP A 1 182 ? -10.015 -17.336 -30.782 1.00 53.56 182 ASP A CA 1
ATOM 1485 C C . ASP A 1 182 ? -10.474 -16.215 -31.730 1.00 53.56 182 ASP A C 1
ATOM 1487 O O . ASP A 1 182 ? -11.486 -15.540 -31.539 1.00 53.56 182 ASP A O 1
ATOM 1491 N N . THR A 1 183 ? -9.705 -16.085 -32.807 1.00 54.19 183 THR A N 1
ATOM 1492 C CA . THR A 1 183 ? -10.122 -15.801 -34.184 1.00 54.19 183 THR A CA 1
ATOM 1493 C C . THR A 1 183 ? -11.642 -15.788 -34.419 1.00 54.19 183 THR A C 1
ATOM 1495 O O . THR A 1 183 ? -12.235 -16.801 -34.776 1.00 54.19 183 THR A O 1
ATOM 1498 N N . SER A 1 184 ? -12.281 -14.623 -34.287 1.00 50.25 184 SER A N 1
ATOM 1499 C CA . SER A 1 184 ? -13.493 -14.273 -35.061 1.00 50.25 184 SER A CA 1
ATOM 1500 C C . SER A 1 184 ? -13.799 -12.773 -35.139 1.00 50.25 184 SER A C 1
ATOM 1502 O O . SER A 1 184 ? -14.838 -12.392 -35.664 1.00 50.25 184 SER A O 1
ATOM 1504 N N . LEU A 1 185 ? -12.896 -11.899 -34.691 1.00 46.78 185 LEU A N 1
ATOM 1505 C CA . LEU A 1 185 ? -12.993 -10.458 -34.927 1.00 46.78 185 LEU A CA 1
ATOM 1506 C C . LEU A 1 185 ? -11.600 -9.940 -35.272 1.00 46.78 185 LEU A C 1
ATOM 1508 O O . LEU A 1 185 ? -10.915 -9.342 -34.445 1.00 46.78 185 LEU A O 1
ATOM 1512 N N . PHE A 1 186 ? -11.154 -10.226 -36.495 1.00 46.03 186 PHE A N 1
ATOM 1513 C CA . PHE A 1 186 ? -10.085 -9.429 -37.082 1.00 46.03 186 PHE A CA 1
ATOM 1514 C C . PHE A 1 186 ? -10.541 -7.958 -37.045 1.00 46.03 186 PHE A C 1
ATOM 1516 O O . PHE A 1 186 ? -11.641 -7.674 -37.530 1.00 46.03 186 PHE A O 1
ATOM 1523 N N . PRO A 1 187 ? -9.761 -7.009 -36.490 1.00 49.00 187 PRO A N 1
ATOM 1524 C CA . PRO A 1 187 ? -9.912 -5.626 -36.923 1.00 49.00 187 PRO A CA 1
ATOM 1525 C C . PRO A 1 187 ? -9.716 -5.626 -38.448 1.00 49.00 187 PRO A C 1
ATOM 1527 O O . PRO A 1 187 ? -8.861 -6.381 -38.927 1.00 49.00 187 PRO A O 1
ATOM 1530 N N . PRO A 1 188 ? -10.530 -4.880 -39.216 1.00 43.41 188 PRO A N 1
ATOM 1531 C CA . PRO A 1 188 ? -10.446 -4.905 -40.667 1.00 43.41 188 PRO A CA 1
ATOM 1532 C C . PRO A 1 188 ? -8.996 -4.669 -41.081 1.00 43.41 188 PRO A C 1
ATOM 1534 O O . PRO A 1 188 ? -8.299 -3.822 -40.517 1.00 43.41 188 PRO A O 1
ATOM 1537 N N . SER A 1 189 ? -8.542 -5.513 -42.002 1.00 45.50 189 SER A N 1
ATOM 1538 C CA . SER A 1 189 ? -7.238 -5.454 -42.642 1.00 45.50 189 SER A CA 1
ATOM 1539 C C . SER A 1 189 ? -6.850 -4.006 -42.930 1.00 45.50 189 SER A C 1
ATOM 1541 O O . SER A 1 189 ? -7.629 -3.231 -43.477 1.00 45.50 189 SER A O 1
ATOM 1543 N N . THR A 1 190 ? -5.617 -3.648 -42.584 1.00 48.50 190 THR A N 1
ATOM 1544 C CA . THR A 1 190 ? -5.016 -2.317 -42.766 1.00 48.50 190 THR A CA 1
ATOM 1545 C C . THR A 1 190 ? -4.909 -1.861 -44.230 1.00 48.50 190 THR A C 1
ATOM 1547 O O . THR A 1 190 ? -4.286 -0.840 -44.504 1.00 48.50 190 THR A O 1
ATOM 1550 N N . SER A 1 191 ? -5.520 -2.576 -45.176 1.00 48.28 191 SER A N 1
ATOM 1551 C CA . SER A 1 191 ? -5.701 -2.139 -46.559 1.00 48.28 191 SER A CA 1
ATOM 1552 C C . SER A 1 191 ? -6.685 -0.975 -46.694 1.00 48.28 191 SER A C 1
ATOM 1554 O O . SER A 1 191 ? -6.569 -0.208 -47.644 1.00 48.28 191 SER A O 1
ATOM 1556 N N . ASP A 1 192 ? -7.603 -0.794 -45.739 1.00 44.84 192 ASP A N 1
ATOM 1557 C CA . ASP A 1 192 ? -8.733 0.134 -45.910 1.00 44.84 192 ASP A CA 1
ATOM 1558 C C . ASP A 1 192 ? -8.502 1.515 -45.257 1.00 44.84 192 ASP A C 1
ATOM 1560 O O . ASP A 1 192 ? -9.389 2.363 -45.258 1.00 44.84 192 ASP A O 1
ATOM 1564 N N . ILE A 1 193 ? -7.296 1.771 -44.728 1.00 45.84 193 ILE A N 1
ATOM 1565 C CA . ILE A 1 193 ? -6.878 3.075 -44.158 1.00 45.84 193 ILE A CA 1
ATOM 1566 C C . ILE A 1 193 ? -5.931 3.829 -45.124 1.00 45.84 193 ILE A C 1
ATOM 1568 O O . ILE A 1 193 ? -5.333 4.840 -44.775 1.00 45.84 193 ILE A O 1
ATOM 1572 N N . PHE A 1 194 ? -5.805 3.388 -46.380 1.00 43.47 194 PHE A N 1
ATOM 1573 C CA . PHE A 1 194 ? -4.993 4.064 -47.405 1.00 43.47 194 PHE A CA 1
ATOM 1574 C C . PHE A 1 194 ? -5.790 5.072 -48.244 1.00 43.47 194 PHE A C 1
ATOM 1576 O O . PHE A 1 194 ? -5.693 5.107 -49.469 1.00 43.47 194 PHE A O 1
ATOM 1583 N N . LEU A 1 195 ? -6.559 5.938 -47.587 1.00 46.34 195 LEU A N 1
ATOM 1584 C CA . LEU A 1 195 ? -7.090 7.133 -48.236 1.00 46.34 195 LEU A CA 1
ATOM 1585 C C . LEU A 1 195 ? -6.908 8.343 -47.319 1.00 46.34 195 LEU A C 1
ATOM 1587 O O . LEU A 1 195 ? -7.852 8.782 -46.678 1.00 46.34 195 LEU A O 1
ATOM 1591 N N . ASP A 1 196 ? -5.650 8.776 -47.192 1.00 44.44 196 ASP A N 1
ATOM 1592 C CA . ASP A 1 196 ? -5.203 10.180 -47.286 1.00 44.44 196 ASP A CA 1
ATOM 1593 C C . ASP A 1 196 ? -3.779 10.332 -46.708 1.00 44.44 196 ASP A C 1
ATOM 1595 O O . ASP A 1 196 ? -3.543 10.972 -45.687 1.00 44.44 196 ASP A O 1
ATOM 1599 N N . GLN A 1 197 ? -2.796 9.683 -47.340 1.00 45.25 197 GLN A N 1
ATOM 1600 C CA . GLN A 1 197 ? -1.382 10.021 -47.142 1.00 45.25 197 GLN A CA 1
ATOM 1601 C C . GLN A 1 197 ? -0.927 10.915 -48.294 1.00 45.25 197 GLN A C 1
ATOM 1603 O O . GLN A 1 197 ? -0.045 10.570 -49.080 1.00 45.25 197 GLN A O 1
ATOM 1608 N N . SER A 1 198 ? -1.546 12.088 -48.413 1.00 46.72 198 SER A N 1
ATOM 1609 C CA . SER A 1 198 ? -0.923 13.177 -49.148 1.00 46.72 198 SER A CA 1
ATOM 1610 C C . SER A 1 198 ? 0.260 13.713 -48.330 1.00 46.72 198 SER A C 1
ATOM 1612 O O . SER A 1 198 ? 0.072 14.370 -47.312 1.00 46.72 198 SER A O 1
ATOM 1614 N N . ILE A 1 199 ? 1.475 13.427 -48.803 1.00 51.88 199 ILE A N 1
ATOM 1615 C CA . ILE A 1 199 ? 2.662 14.288 -48.692 1.00 51.88 199 ILE A CA 1
ATOM 1616 C C . ILE A 1 199 ? 2.994 14.750 -47.256 1.00 51.88 199 ILE A C 1
ATOM 1618 O O . ILE A 1 199 ? 2.788 15.906 -46.901 1.00 51.88 199 ILE A O 1
ATOM 1622 N N . HIS A 1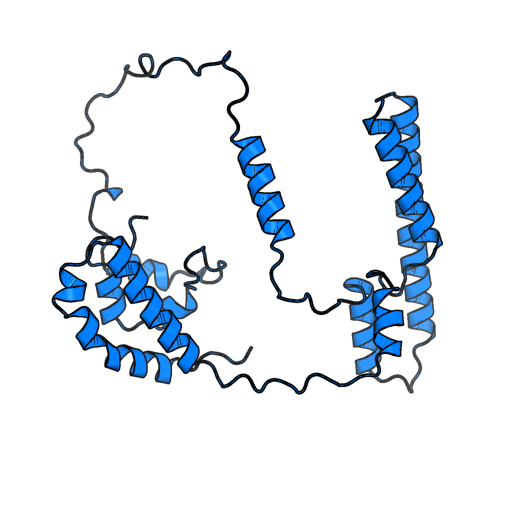 200 ? 3.630 13.894 -46.456 1.00 51.66 200 HIS A N 1
ATOM 1623 C CA . HIS A 1 200 ? 4.537 14.390 -45.420 1.00 51.66 200 HIS A CA 1
ATOM 1624 C C . HIS A 1 200 ? 5.937 13.879 -45.723 1.00 51.66 200 HIS A C 1
ATOM 1626 O O . HIS A 1 200 ? 6.251 12.710 -45.549 1.00 51.66 200 HIS A O 1
ATOM 1632 N N . THR A 1 201 ? 6.763 14.785 -46.233 1.00 56.44 201 THR A N 1
ATOM 1633 C CA . THR A 1 201 ? 8.215 14.652 -46.249 1.00 56.44 201 THR A CA 1
ATOM 1634 C C . THR A 1 201 ? 8.701 14.187 -44.877 1.00 56.44 201 THR A C 1
ATOM 1636 O O . THR A 1 201 ? 8.369 14.821 -43.872 1.00 56.44 201 THR A O 1
ATOM 1639 N N . ASP A 1 202 ? 9.480 13.107 -44.862 1.00 58.62 202 ASP A N 1
ATOM 1640 C CA . ASP A 1 202 ? 10.135 12.485 -43.708 1.00 58.62 202 ASP A CA 1
ATOM 1641 C C . ASP A 1 202 ? 11.107 13.438 -42.984 1.00 58.62 202 ASP A C 1
ATOM 1643 O O . ASP A 1 202 ? 12.320 13.289 -43.057 1.00 58.62 202 ASP A O 1
ATOM 1647 N N . ASN A 1 203 ? 10.573 14.430 -42.276 1.00 57.88 203 ASN A N 1
ATOM 1648 C CA . ASN A 1 203 ? 11.280 15.285 -41.321 1.00 57.88 203 ASN A CA 1
ATOM 1649 C C . ASN A 1 203 ? 10.374 15.471 -40.098 1.00 57.88 203 ASN A C 1
ATOM 1651 O O . ASN A 1 203 ? 9.899 16.566 -39.794 1.00 57.88 203 ASN A O 1
ATOM 1655 N N . HIS A 1 204 ? 10.046 14.370 -39.424 1.00 69.50 204 HIS A N 1
ATOM 1656 C CA . HIS A 1 204 ? 9.374 14.456 -38.136 1.00 69.50 204 HIS A CA 1
ATOM 1657 C C . HIS A 1 204 ? 10.390 14.964 -37.107 1.00 69.50 204 HIS A C 1
ATOM 1659 O O . HIS A 1 204 ? 11.486 14.422 -37.022 1.00 69.50 204 HIS A O 1
ATOM 1665 N N . PHE A 1 205 ? 10.044 15.962 -36.292 1.00 70.94 205 PHE A N 1
ATOM 1666 C CA . PHE A 1 205 ? 10.966 16.531 -35.293 1.00 70.94 205 PHE A CA 1
ATOM 1667 C C . PHE A 1 205 ? 11.516 15.484 -34.296 1.00 70.94 205 PHE A C 1
ATOM 1669 O O . PHE A 1 205 ? 12.566 15.683 -33.703 1.00 70.94 205 PHE A O 1
ATOM 1676 N N . LEU A 1 206 ? 10.829 14.343 -34.127 1.00 67.62 206 LEU A N 1
ATOM 1677 C CA . LEU A 1 206 ? 11.313 13.205 -33.319 1.00 67.62 206 LEU A CA 1
ATOM 1678 C C . LEU A 1 206 ? 12.398 12.357 -34.005 1.00 67.62 206 LEU A C 1
ATOM 1680 O O . LEU A 1 206 ? 12.976 11.482 -33.368 1.00 67.62 206 LEU A O 1
ATOM 1684 N N . SER A 1 207 ? 12.631 12.557 -35.301 1.00 72.38 207 SER A N 1
ATOM 1685 C CA . SER A 1 207 ? 13.700 11.913 -36.071 1.00 72.38 207 SER A CA 1
ATOM 1686 C C . SER A 1 207 ? 14.999 12.727 -36.040 1.00 72.38 207 SER A C 1
ATOM 1688 O O . SER A 1 207 ? 16.042 12.230 -36.468 1.00 72.38 207 SER A O 1
ATOM 1690 N N . GLU A 1 208 ? 14.950 13.958 -35.525 1.00 76.31 208 GLU A N 1
ATOM 1691 C CA . GLU A 1 208 ? 16.124 14.794 -35.299 1.00 76.31 208 GLU A CA 1
ATOM 1692 C C . GLU A 1 208 ? 16.886 14.346 -34.036 1.00 76.31 208 GLU A C 1
ATOM 1694 O O . GLU A 1 208 ? 16.291 13.819 -33.092 1.00 76.31 208 GLU A O 1
ATOM 1699 N N . PRO A 1 209 ? 18.221 14.502 -33.996 1.00 73.38 209 PRO A N 1
ATOM 1700 C CA . PRO A 1 209 ? 19.002 14.164 -32.813 1.00 73.38 209 PRO A CA 1
ATOM 1701 C C . PRO A 1 209 ?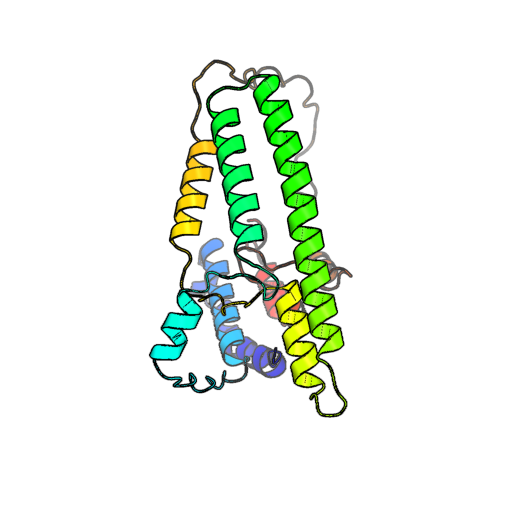 18.675 15.100 -31.641 1.00 73.38 209 PRO A C 1
ATOM 1703 O O . PRO A 1 209 ? 18.599 16.314 -31.807 1.00 73.38 209 PRO A O 1
ATOM 1706 N N . PHE A 1 210 ? 18.568 14.536 -30.435 1.00 75.38 210 PHE A N 1
ATOM 1707 C CA . PHE A 1 210 ? 18.390 15.311 -29.206 1.00 75.38 210 PHE A CA 1
ATOM 1708 C C . PHE A 1 210 ? 19.574 16.250 -28.946 1.00 75.38 210 PHE A C 1
ATOM 1710 O O . PHE A 1 210 ? 20.739 15.850 -29.034 1.00 75.38 210 PHE A O 1
ATOM 1717 N N . PHE A 1 211 ? 19.267 17.486 -28.552 1.00 82.81 211 PHE A N 1
ATOM 1718 C CA . PHE A 1 211 ? 20.263 18.491 -28.184 1.00 82.81 211 PHE A CA 1
ATOM 1719 C C . PHE A 1 211 ? 20.638 18.405 -26.700 1.00 82.81 211 PHE A C 1
ATOM 1721 O O . PHE A 1 211 ? 19.829 18.032 -25.844 1.00 82.81 211 PHE A O 1
ATOM 1728 N N . TYR A 1 212 ? 21.863 18.819 -26.365 1.00 83.00 212 TYR A N 1
ATOM 1729 C CA . TYR A 1 212 ? 22.324 18.884 -24.974 1.00 83.00 212 TYR A CA 1
ATOM 1730 C C . TYR A 1 212 ? 21.443 19.810 -24.123 1.00 83.00 212 TYR A C 1
ATOM 1732 O O . TYR A 1 212 ? 21.106 19.506 -22.976 1.00 83.00 212 TYR A O 1
ATOM 1740 N N . GLU A 1 213 ? 20.990 20.909 -24.715 1.00 84.44 213 GLU A N 1
ATOM 1741 C CA . GLU A 1 213 ? 20.097 21.897 -24.115 1.00 84.44 213 GLU A CA 1
ATOM 1742 C C . GLU A 1 213 ? 18.719 21.308 -23.785 1.00 84.44 213 GLU A C 1
ATOM 1744 O O . GLU A 1 213 ? 18.065 21.737 -22.835 1.00 84.44 213 GLU A O 1
ATOM 1749 N N . GLU A 1 214 ? 18.257 20.321 -24.553 1.00 83.69 214 GLU A N 1
ATOM 1750 C CA . GLU A 1 214 ? 16.974 19.661 -24.321 1.00 83.69 214 GLU A CA 1
ATOM 1751 C C . GLU A 1 214 ? 17.048 18.720 -23.116 1.00 83.69 214 GLU A C 1
ATOM 1753 O O . GLU A 1 214 ? 16.216 18.795 -22.206 1.00 83.69 214 GLU A O 1
ATOM 1758 N N . ILE A 1 215 ? 18.102 17.900 -23.055 1.00 81.31 215 ILE A N 1
ATOM 1759 C CA . ILE A 1 215 ? 18.333 16.989 -21.932 1.00 81.31 215 ILE A CA 1
ATOM 1760 C C . ILE A 1 215 ? 18.571 17.764 -20.643 1.00 81.31 215 ILE A C 1
ATOM 1762 O O . ILE A 1 215 ? 17.928 17.474 -19.634 1.00 81.31 215 ILE A O 1
ATOM 1766 N N . THR A 1 216 ? 19.434 18.778 -20.661 1.00 82.88 216 THR A N 1
ATOM 1767 C CA . THR A 1 216 ? 19.685 19.609 -19.473 1.00 82.88 216 THR A CA 1
ATOM 1768 C C . THR A 1 216 ? 18.398 20.263 -18.974 1.00 82.88 216 THR A C 1
ATOM 1770 O O . THR A 1 216 ? 18.082 20.169 -17.787 1.00 82.88 216 THR A O 1
ATOM 1773 N N . ARG A 1 217 ? 17.572 20.821 -19.869 1.00 83.00 217 ARG A N 1
ATOM 1774 C CA . ARG A 1 217 ? 16.263 21.386 -19.504 1.00 83.00 217 ARG A CA 1
ATOM 1775 C C . ARG A 1 217 ? 15.322 20.344 -18.889 1.00 83.00 217 ARG A C 1
ATOM 1777 O O . ARG A 1 217 ? 14.586 20.674 -17.961 1.00 83.00 217 ARG A O 1
ATOM 1784 N N . SER A 1 218 ? 15.361 19.097 -19.360 1.00 78.06 218 SER A N 1
ATOM 1785 C CA . SER A 1 218 ? 14.565 17.999 -18.795 1.00 78.06 218 SER A CA 1
ATOM 1786 C C . SER A 1 218 ? 15.030 17.586 -17.389 1.00 78.06 218 SER A C 1
ATOM 1788 O O . SER A 1 218 ? 14.190 17.373 -16.508 1.00 78.06 218 SER A O 1
ATOM 1790 N N . ILE A 1 219 ? 16.348 17.555 -17.146 1.00 77.94 219 ILE A N 1
ATOM 1791 C CA . ILE A 1 219 ? 16.955 17.194 -15.852 1.00 77.94 219 ILE A CA 1
ATOM 1792 C C . ILE A 1 219 ? 16.627 18.250 -14.789 1.00 77.94 219 ILE A C 1
ATOM 1794 O O . ILE A 1 219 ? 16.278 17.898 -13.663 1.00 77.94 219 ILE A O 1
ATOM 1798 N N . TYR A 1 220 ? 16.675 19.536 -15.151 1.00 78.81 220 TYR A N 1
ATOM 1799 C CA . TYR A 1 220 ? 16.383 20.655 -14.245 1.00 78.81 220 TYR A CA 1
ATOM 1800 C C . TYR A 1 220 ? 14.893 21.046 -14.186 1.00 78.81 220 TYR A C 1
ATOM 1802 O O . TYR A 1 220 ? 14.538 22.052 -13.570 1.00 78.81 220 TYR A O 1
ATOM 1810 N N . SER A 1 221 ? 14.004 20.267 -14.813 1.00 75.25 221 SER A N 1
ATOM 1811 C CA . SER A 1 221 ? 12.563 20.541 -14.824 1.00 75.25 221 SER A CA 1
ATOM 1812 C C . SER A 1 221 ? 11.915 20.364 -13.429 1.00 75.25 221 SER A C 1
ATOM 1814 O O . SER A 1 221 ? 12.386 19.579 -12.602 1.00 75.25 221 SER A O 1
ATOM 1816 N N . PRO A 1 222 ? 10.810 21.075 -13.124 1.00 57.88 222 PRO A N 1
ATOM 1817 C CA . PRO A 1 222 ? 10.290 21.227 -11.757 1.00 57.88 222 PRO A CA 1
ATOM 1818 C C . PRO A 1 222 ? 9.652 19.974 -11.119 1.00 57.88 222 PRO A C 1
ATOM 1820 O O . PRO A 1 222 ? 9.244 20.040 -9.959 1.00 57.88 222 PRO A O 1
ATOM 1823 N N . ASN A 1 223 ? 9.592 18.824 -11.809 1.00 63.22 223 ASN A N 1
ATOM 1824 C CA . ASN A 1 223 ? 8.960 17.589 -11.308 1.00 63.22 223 ASN A CA 1
ATOM 1825 C C . ASN A 1 223 ? 9.939 16.400 -11.104 1.00 63.22 223 ASN A C 1
ATOM 1827 O O . ASN A 1 223 ? 9.712 15.318 -11.647 1.00 63.22 223 ASN A O 1
ATOM 1831 N N . PRO A 1 224 ? 10.986 16.515 -10.265 1.00 62.44 224 PRO A N 1
ATOM 1832 C CA . PRO A 1 224 ? 12.069 15.523 -10.157 1.00 62.44 224 PRO A CA 1
ATOM 1833 C C . PRO A 1 224 ? 11.739 14.279 -9.298 1.00 62.44 224 PRO A C 1
ATOM 1835 O O . PRO A 1 224 ? 12.641 13.610 -8.800 1.00 62.44 224 PRO A O 1
ATOM 1838 N N . LYS A 1 225 ? 10.460 13.969 -9.039 1.00 63.06 225 LYS A N 1
ATOM 1839 C CA . LYS A 1 225 ? 10.050 12.949 -8.043 1.00 63.06 225 LYS A CA 1
ATOM 1840 C C . LYS A 1 225 ? 9.171 11.841 -8.608 1.00 63.06 225 LYS A C 1
ATOM 1842 O O . LYS A 1 225 ? 8.241 11.374 -7.948 1.00 63.06 225 LYS A O 1
ATOM 1847 N N . THR A 1 226 ? 9.450 11.407 -9.825 1.00 66.88 226 THR A N 1
ATOM 1848 C CA . THR A 1 226 ? 8.884 10.160 -10.340 1.00 66.88 226 THR A CA 1
ATOM 1849 C C . THR A 1 226 ? 9.695 8.970 -9.823 1.00 66.88 226 THR A C 1
ATOM 1851 O O . THR A 1 226 ? 10.866 9.084 -9.455 1.00 66.88 226 THR A O 1
ATOM 1854 N N . SER A 1 227 ? 9.034 7.818 -9.697 1.00 65.50 227 SER A N 1
ATOM 1855 C CA . SER A 1 227 ? 9.717 6.596 -9.269 1.00 65.50 227 SER A CA 1
ATOM 1856 C C . SER A 1 227 ? 10.678 6.130 -10.370 1.00 65.50 227 SER A C 1
ATOM 1858 O O . SER A 1 227 ? 10.288 6.187 -11.537 1.00 65.50 227 SER A O 1
ATOM 1860 N N . PRO A 1 228 ? 11.887 5.646 -10.030 1.00 71.06 228 PRO A N 1
ATOM 1861 C CA . PRO A 1 228 ? 12.810 5.089 -11.015 1.00 71.06 228 PRO A CA 1
ATOM 1862 C C . PRO A 1 228 ? 12.134 3.984 -11.834 1.00 71.06 228 PRO A C 1
ATOM 1864 O O . PRO A 1 228 ? 11.400 3.161 -11.275 1.00 71.06 228 PRO A O 1
ATOM 1867 N N . ARG A 1 229 ? 12.368 3.975 -13.151 1.00 65.19 229 ARG A N 1
ATOM 1868 C CA . ARG A 1 229 ? 11.835 2.948 -14.063 1.00 65.19 229 ARG A CA 1
ATOM 1869 C C . ARG A 1 229 ? 12.634 1.638 -13.913 1.00 65.19 229 ARG A C 1
ATOM 1871 O O . ARG A 1 229 ? 13.359 1.451 -12.936 1.00 65.19 229 ARG A O 1
ATOM 1878 N N . VAL A 1 230 ? 12.491 0.716 -14.866 1.00 71.69 230 VAL A N 1
ATOM 1879 C CA . VAL A 1 230 ? 13.171 -0.596 -14.897 1.00 71.69 230 VAL A CA 1
ATOM 1880 C C . VAL A 1 230 ? 14.687 -0.455 -14.706 1.00 71.69 230 VAL A C 1
ATOM 1882 O O . VAL A 1 230 ? 15.284 -1.246 -13.978 1.00 71.69 230 VAL A O 1
ATOM 1885 N N . ASP A 1 231 ? 15.252 0.628 -15.236 1.00 68.50 231 ASP A N 1
ATOM 1886 C CA . ASP A 1 231 ? 16.688 0.921 -15.243 1.00 68.50 231 ASP A CA 1
ATOM 1887 C C . ASP A 1 231 ? 17.194 1.506 -13.916 1.00 68.50 231 ASP A C 1
ATOM 1889 O O . ASP A 1 231 ? 18.385 1.720 -13.730 1.00 68.50 231 ASP A O 1
ATOM 1893 N N . ARG A 1 232 ? 16.295 1.765 -12.955 1.00 72.12 232 ARG A N 1
ATOM 1894 C CA . ARG A 1 232 ? 16.600 2.239 -11.589 1.00 72.12 232 ARG A CA 1
ATOM 1895 C C . ARG A 1 232 ? 17.345 3.577 -11.491 1.00 72.12 232 ARG A C 1
ATOM 1897 O O . ARG A 1 232 ? 17.704 3.974 -10.383 1.00 72.12 232 ARG A O 1
ATOM 1904 N N . ILE A 1 233 ? 17.497 4.309 -12.591 1.00 75.56 233 ILE A N 1
ATOM 1905 C CA . ILE A 1 233 ? 18.014 5.679 -12.596 1.00 75.56 233 ILE A CA 1
ATOM 1906 C C . ILE A 1 233 ? 16.944 6.618 -12.029 1.00 75.56 233 ILE A C 1
ATOM 1908 O O . ILE A 1 233 ? 15.813 6.664 -12.515 1.00 75.56 233 ILE A O 1
ATOM 1912 N N . SER A 1 234 ? 17.294 7.366 -10.985 1.00 78.75 234 SER A N 1
ATOM 1913 C CA . SER A 1 234 ? 16.478 8.462 -10.465 1.00 78.75 234 SER A CA 1
ATOM 1914 C C . SER A 1 234 ? 16.950 9.801 -11.034 1.00 78.75 234 SER A C 1
ATOM 1916 O O . SER A 1 234 ? 18.121 9.967 -11.374 1.00 78.75 234 SER A O 1
ATOM 1918 N N . TYR A 1 235 ? 16.057 10.792 -11.063 1.00 77.44 235 TYR A N 1
ATOM 1919 C CA . TYR A 1 235 ? 16.404 12.177 -11.413 1.00 77.44 235 TYR A CA 1
ATOM 1920 C C . TYR A 1 235 ? 17.486 12.756 -10.497 1.00 77.44 235 TYR A C 1
ATOM 1922 O O . TYR A 1 235 ? 18.278 13.584 -10.930 1.00 77.44 235 TYR A O 1
ATOM 1930 N N . GLU A 1 236 ? 17.560 12.281 -9.250 1.00 79.19 236 GLU A N 1
ATOM 1931 C CA . GLU A 1 236 ? 18.628 12.655 -8.323 1.00 79.19 236 GLU A CA 1
ATOM 1932 C C . GLU A 1 236 ? 19.998 12.235 -8.877 1.00 79.19 236 GLU A C 1
ATOM 1934 O O . GLU A 1 236 ? 20.902 13.059 -8.922 1.00 79.19 236 GLU A O 1
ATOM 1939 N N . ILE A 1 237 ? 20.142 11.008 -9.391 1.00 81.50 237 ILE A N 1
ATOM 1940 C CA . ILE A 1 237 ? 21.408 10.536 -9.981 1.00 81.50 237 ILE A CA 1
ATOM 1941 C C . ILE A 1 237 ? 21.775 11.368 -11.216 1.00 81.50 237 ILE A C 1
ATOM 1943 O O . ILE A 1 237 ? 22.918 11.797 -11.343 1.00 81.50 237 ILE A O 1
ATOM 1947 N N . LEU A 1 238 ? 20.802 11.648 -12.090 1.00 81.81 238 LEU A N 1
ATOM 1948 C CA . LEU A 1 238 ? 21.024 12.459 -13.293 1.00 81.81 238 LEU A CA 1
ATOM 1949 C C . LEU A 1 238 ? 21.424 13.903 -12.962 1.00 81.81 238 LEU A C 1
ATOM 1951 O O . LEU A 1 238 ? 22.232 14.486 -13.675 1.00 81.81 238 LEU A O 1
ATOM 1955 N N . SER A 1 239 ? 20.905 14.468 -11.868 1.00 82.12 239 SER A N 1
ATOM 1956 C CA . SER A 1 239 ? 21.235 15.836 -11.443 1.00 82.12 239 SER A CA 1
ATOM 1957 C C . SER A 1 239 ? 22.667 16.005 -10.923 1.00 82.12 239 SER A C 1
ATOM 1959 O O . SER A 1 239 ? 23.183 17.120 -10.935 1.00 82.12 239 SER A O 1
ATOM 1961 N N . TYR A 1 240 ? 23.305 14.915 -10.483 1.00 84.62 240 TYR A N 1
ATOM 1962 C CA . TYR A 1 240 ? 24.679 14.903 -9.964 1.00 84.62 240 TYR A CA 1
ATOM 1963 C C . TYR A 1 240 ? 25.684 14.279 -10.939 1.00 84.62 240 TYR A C 1
ATOM 1965 O O . TYR A 1 240 ? 26.838 14.050 -10.578 1.00 84.62 240 TYR A O 1
ATOM 1973 N N . LEU A 1 241 ? 25.258 13.981 -12.166 1.00 84.81 241 LEU A N 1
ATOM 1974 C CA . LEU A 1 241 ? 26.117 13.403 -13.184 1.00 84.81 241 LEU A CA 1
ATOM 1975 C C . LEU A 1 241 ? 27.020 14.498 -13.794 1.00 84.81 241 LEU A C 1
ATOM 1977 O O . LEU A 1 241 ? 26.499 15.540 -14.197 1.00 84.81 241 LEU A O 1
ATOM 1981 N N . PRO A 1 242 ? 28.346 14.294 -13.905 1.00 86.50 242 PRO A N 1
ATOM 1982 C CA . PRO A 1 242 ? 29.214 15.251 -14.586 1.00 86.50 242 PRO A CA 1
ATOM 1983 C C . PRO A 1 242 ? 28.837 15.414 -16.065 1.00 86.50 242 PRO A C 1
ATOM 1985 O O . PRO A 1 242 ? 28.374 14.471 -16.711 1.00 86.50 242 PRO A O 1
ATOM 1988 N N . GLU A 1 243 ? 29.096 16.598 -16.623 1.00 83.38 243 GLU A N 1
ATOM 1989 C CA . GLU A 1 243 ? 28.724 16.966 -17.998 1.00 83.38 243 GLU A CA 1
ATOM 1990 C C . GLU A 1 243 ? 29.216 15.958 -19.049 1.00 83.38 243 GLU A C 1
ATOM 1992 O O . GLU A 1 243 ? 28.495 15.637 -19.994 1.00 83.38 243 GLU A O 1
ATOM 1997 N N . PHE A 1 244 ? 30.416 15.405 -18.853 1.00 84.75 244 PHE A N 1
ATOM 1998 C CA . PHE A 1 244 ? 30.980 14.368 -19.716 1.00 84.75 244 PHE A CA 1
ATOM 1999 C C . PHE A 1 244 ? 30.026 13.176 -19.889 1.00 84.75 244 PHE A C 1
ATOM 2001 O O . PHE A 1 244 ? 29.751 12.752 -21.007 1.00 84.75 244 PHE A O 1
ATOM 2008 N N . TYR A 1 245 ? 29.450 12.678 -18.798 1.00 83.38 245 TYR A N 1
ATOM 2009 C CA . TYR A 1 245 ? 28.576 11.506 -18.816 1.00 83.38 245 TYR A CA 1
ATOM 2010 C C . TYR A 1 245 ? 27.188 11.814 -19.386 1.00 83.38 245 TYR A C 1
ATOM 2012 O O . TYR A 1 245 ? 26.569 10.950 -20.003 1.00 83.38 245 TYR A O 1
ATOM 2020 N N . ILE A 1 246 ? 26.720 13.059 -19.254 1.00 82.81 246 ILE A N 1
ATOM 2021 C CA . ILE A 1 246 ? 25.506 13.527 -19.940 1.00 82.81 246 ILE A CA 1
ATOM 2022 C C . ILE A 1 246 ? 25.734 13.518 -21.460 1.00 82.81 246 ILE A C 1
ATOM 2024 O O . ILE A 1 246 ? 24.855 13.123 -22.225 1.00 82.81 246 ILE A O 1
ATOM 2028 N N . ARG A 1 247 ? 26.940 13.881 -21.914 1.00 81.75 247 ARG A N 1
ATOM 2029 C CA . ARG A 1 247 ? 27.328 13.801 -23.331 1.00 81.75 247 ARG A CA 1
ATOM 2030 C C . ARG A 1 247 ? 27.479 12.358 -23.815 1.00 81.75 247 ARG A C 1
ATOM 2032 O O . ARG A 1 247 ? 27.066 12.056 -24.932 1.00 81.75 247 ARG A O 1
ATOM 2039 N N . VAL A 1 248 ? 27.963 11.446 -22.972 1.00 80.50 248 VAL A N 1
ATOM 2040 C CA . VAL A 1 248 ? 27.972 10.002 -23.278 1.00 80.50 248 VAL A CA 1
ATOM 2041 C C . VAL A 1 248 ? 26.545 9.483 -23.513 1.00 80.50 248 VAL A C 1
ATOM 2043 O O . VAL A 1 248 ? 26.317 8.779 -24.493 1.00 80.50 248 VAL A O 1
ATOM 2046 N N . LEU A 1 249 ? 25.561 9.909 -22.709 1.00 77.81 249 LEU A N 1
ATOM 2047 C CA . LEU A 1 249 ? 24.142 9.570 -22.919 1.00 77.81 249 LEU A CA 1
ATOM 2048 C C . LEU A 1 249 ? 23.567 10.115 -24.242 1.00 77.81 249 LEU A C 1
ATOM 2050 O O . LEU A 1 249 ? 22.704 9.475 -24.844 1.00 77.81 249 LEU A O 1
ATOM 2054 N N . LEU A 1 250 ? 24.060 11.264 -24.716 1.00 76.38 250 LEU A N 1
ATOM 2055 C CA . LEU A 1 250 ? 23.658 11.882 -25.990 1.00 76.38 250 LEU A CA 1
ATOM 2056 C C . LEU A 1 250 ? 24.264 11.211 -27.224 1.00 76.38 250 LEU A C 1
ATOM 2058 O O . LEU A 1 250 ? 23.731 11.346 -28.327 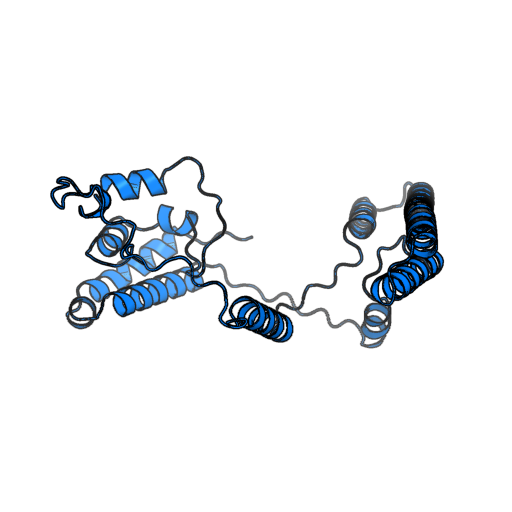1.00 76.38 250 LEU A O 1
ATOM 2062 N N . THR A 1 251 ? 25.384 10.506 -27.072 1.00 70.94 251 THR A N 1
ATOM 2063 C CA . THR A 1 251 ? 26.136 9.979 -28.213 1.00 70.94 251 THR A CA 1
ATOM 2064 C C . THR A 1 251 ? 25.437 8.727 -28.758 1.00 70.94 251 THR A C 1
ATOM 2066 O O . THR A 1 251 ? 25.723 7.612 -28.341 1.00 70.94 251 THR A O 1
ATOM 2069 N N . ARG A 1 252 ? 24.466 8.944 -29.661 1.00 54.34 252 ARG A N 1
ATOM 2070 C CA . ARG A 1 252 ? 23.668 7.964 -30.432 1.00 54.34 252 ARG A CA 1
ATOM 2071 C C . ARG A 1 252 ? 23.366 6.639 -29.707 1.00 54.34 252 ARG A C 1
ATOM 2073 O O . ARG A 1 252 ? 24.063 5.641 -29.882 1.00 54.34 252 ARG A O 1
ATOM 2080 N N . GLY A 1 253 ? 22.214 6.615 -29.028 1.00 55.69 253 GLY A N 1
ATOM 2081 C CA . GLY A 1 253 ? 21.398 5.401 -28.888 1.00 55.69 253 GLY A CA 1
ATOM 2082 C C . GLY A 1 253 ? 20.938 5.015 -27.478 1.00 55.69 253 GLY A C 1
ATOM 2083 O O . GLY A 1 253 ? 20.161 4.078 -27.347 1.00 55.69 253 GLY A O 1
ATOM 2084 N N . LEU A 1 254 ? 21.349 5.721 -26.423 1.00 50.34 254 LEU A N 1
ATOM 2085 C CA . LEU A 1 254 ? 20.976 5.340 -25.050 1.00 50.34 254 LEU A CA 1
ATOM 2086 C C . LEU A 1 254 ? 19.578 5.816 -24.611 1.00 50.34 254 LEU A C 1
ATOM 2088 O O . LEU A 1 254 ? 19.079 5.370 -23.586 1.00 50.34 254 LEU A O 1
ATOM 2092 N N . LEU A 1 255 ? 18.934 6.690 -25.390 1.00 45.91 255 LEU A N 1
ATOM 2093 C CA . LEU A 1 255 ? 17.612 7.265 -25.088 1.00 45.91 255 LEU A CA 1
ATOM 2094 C C . LEU A 1 255 ? 16.510 6.858 -26.080 1.00 45.91 255 LEU A C 1
ATOM 2096 O O . LEU A 1 255 ? 15.375 7.303 -25.947 1.00 45.91 255 LEU A O 1
ATOM 2100 N N . THR A 1 256 ? 16.823 6.015 -27.067 1.00 40.09 256 THR A N 1
ATOM 2101 C CA . THR A 1 256 ? 15.867 5.528 -28.080 1.00 40.09 256 THR A CA 1
ATOM 2102 C C . THR A 1 256 ? 15.366 4.106 -27.784 1.00 40.09 256 THR A C 1
ATOM 2104 O O . THR A 1 256 ? 15.206 3.311 -28.710 1.00 40.09 256 THR A O 1
ATOM 2107 N N . LEU A 1 257 ? 15.139 3.776 -26.503 1.00 37.38 257 LEU A N 1
ATOM 2108 C CA . LEU A 1 257 ? 14.488 2.537 -26.041 1.00 37.38 257 LEU A CA 1
ATOM 2109 C C . LEU A 1 257 ? 13.276 2.836 -25.145 1.00 37.38 257 LEU A C 1
ATOM 2111 O O . LEU A 1 257 ? 13.397 3.663 -24.213 1.00 37.38 257 LEU A O 1
#